Protein AF-E8KG82-F1 (afdb_monomer)

pLDDT: mean 87.24, std 13.46, range [45.97, 98.31]

Sequence (212 aa):
MLKTDKSDAINLDNSNKYATSKAVKAANDNANGRLSKTGDTLTGVLDIKNGDYSSINQWNTAGKQARSEVVPDNVNDFYKISYRSNNGSREEHSAVFRKSGVRKYVAYEDWVRSNFNKKEIAVLMGALEDGATIPLPAGFSESQCKWMLSINEDNPTNRAWDINEDKAHVHYRY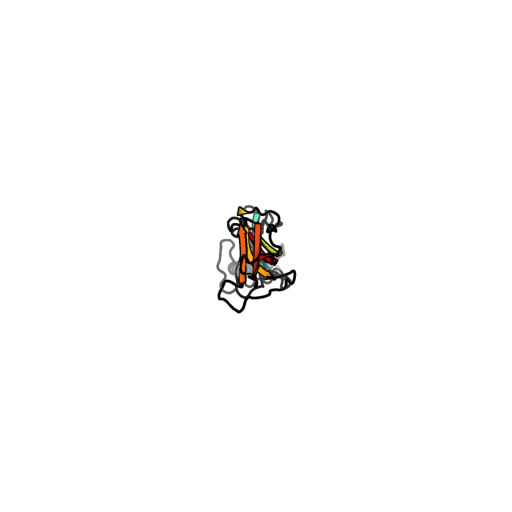RCWANCRKVEARTYHCGRSETLGTWIPARANYIVIGVK

Solvent-accessible surface area (backbone atoms only — not comparable to full-atom values): 12825 Å² total; per-residue (Å²): 133,86,78,73,52,60,37,70,55,72,78,75,84,52,93,84,49,41,74,33,72,67,12,53,49,55,44,51,55,54,58,71,73,49,86,49,93,90,64,71,84,85,83,79,87,87,86,78,89,47,76,63,61,23,72,51,80,47,71,51,96,79,41,32,27,44,36,45,29,41,46,39,86,93,46,69,35,53,36,37,40,34,38,25,33,69,77,53,80,43,82,77,46,58,34,55,34,64,72,75,74,99,66,95,72,78,63,50,61,75,66,65,71,75,70,55,76,74,58,49,72,42,78,48,72,54,76,45,54,46,69,36,68,65,79,69,55,92,96,52,58,73,91,37,43,50,72,50,64,40,79,66,37,61,54,76,79,68,71,86,80,57,68,47,86,90,62,95,72,82,45,71,50,73,45,63,51,57,65,81,53,38,32,45,21,31,22,35,45,29,45,65,66,90,82,69,60,46,79,38,66,8,32,24,32,42,41,32,42,30,52,81

Nearest PDB structures (foldseek):
  8cgm-assembly2_B  TM=5.477E-01  e=1.194E+00  Porphyromonas gingivalis ATCC 33277
  6mka-assembly1_A  TM=1.792E-01  e=5.332E-01  Enterococcus faecium

Foldseek 3Di:
DDDQLEDLDLPDPDPSHHYDPNSVVVVVVVVVPDADPVGDDDPDDDDFDDPQKTWDWDADPQQKIWIWIQHHPPDQFGIKTFIADRVRPGTPAIWTWGPDDPDTDTDGPPVVPDPPPPWPKDKDKDKDKAFDFDDDPPPFDLVQKDKDKDFPFAAPVPDDAAAAPPDDDCQWDWDFDDDSRTTHTWMWGDHNPHDGTDTHMTMMIMMMIGTD

Organism: NCBI:txid887324

Radius of gyration: 40.35 Å; Cα contacts (8 Å, |Δi|>4): 366; chains: 1; bounding box: 99×31×112 Å

Structure (mmCIF, N/CA/C/O backbone):
data_AF-E8KG82-F1
#
_entry.id   AF-E8KG82-F1
#
loop_
_atom_site.group_PDB
_atom_site.id
_atom_site.type_symbol
_atom_site.label_atom_id
_atom_site.label_alt_id
_atom_site.label_comp_id
_atom_site.label_asym_id
_atom_site.label_entity_id
_atom_site.label_seq_id
_atom_site.pdbx_PDB_ins_code
_atom_site.Cartn_x
_atom_site.Cartn_y
_atom_site.Cartn_z
_atom_site.occupancy
_atom_site.B_iso_or_equiv
_atom_site.auth_seq_id
_atom_site.auth_comp_id
_atom_site.auth_asym_id
_atom_site.auth_atom_id
_atom_site.pdbx_PDB_model_num
ATOM 1 N N . MET A 1 1 ? -52.931 -15.575 62.586 1.00 46.28 1 MET A N 1
ATOM 2 C CA . MET A 1 1 ? -51.485 -15.682 62.293 1.00 46.28 1 MET A CA 1
ATOM 3 C C . MET A 1 1 ? -51.205 -14.748 61.119 1.00 46.28 1 MET A C 1
ATOM 5 O O . MET A 1 1 ? -51.641 -15.055 60.018 1.00 46.28 1 MET A O 1
ATOM 9 N N . LEU A 1 2 ? -50.634 -13.558 61.346 1.00 52.56 2 LEU A N 1
ATOM 10 C CA . LEU A 1 2 ? -50.288 -12.647 60.245 1.00 52.56 2 LEU A CA 1
ATOM 11 C C . LEU A 1 2 ? -49.150 -13.282 59.439 1.00 52.56 2 LEU A C 1
ATOM 13 O O . LEU A 1 2 ? -48.070 -13.516 59.978 1.00 52.56 2 LEU A O 1
ATOM 17 N N . LYS A 1 3 ? -49.403 -13.596 58.165 1.00 59.03 3 LYS A N 1
ATOM 18 C CA . LYS A 1 3 ? -48.342 -13.950 57.220 1.00 59.03 3 LYS A CA 1
ATOM 19 C C . LYS A 1 3 ? -47.431 -12.732 57.093 1.00 59.03 3 LYS A C 1
ATOM 21 O O . LYS A 1 3 ? -47.896 -11.633 56.820 1.00 59.03 3 LYS A O 1
ATOM 26 N N . THR A 1 4 ? -46.140 -12.907 57.345 1.00 70.12 4 THR A N 1
ATOM 27 C CA . THR A 1 4 ? -45.160 -11.855 57.096 1.00 70.12 4 THR A CA 1
ATOM 28 C C . THR A 1 4 ? -44.997 -11.697 55.591 1.00 70.12 4 THR A C 1
ATOM 30 O O . THR A 1 4 ? -44.382 -12.548 54.953 1.00 70.12 4 THR A O 1
ATOM 33 N N . ASP A 1 5 ? -45.475 -10.586 55.035 1.00 85.94 5 ASP A N 1
ATOM 34 C CA . ASP A 1 5 ? -45.279 -10.220 53.623 1.00 85.94 5 ASP A CA 1
ATOM 35 C C . ASP A 1 5 ? -43.831 -9.787 53.320 1.00 85.94 5 ASP A C 1
ATOM 37 O O . ASP A 1 5 ? -43.565 -9.096 52.344 1.00 85.94 5 ASP A O 1
ATOM 41 N N . LYS A 1 6 ? -42.869 -10.177 54.164 1.00 89.69 6 LYS A N 1
ATOM 42 C CA . LYS A 1 6 ? -41.450 -9.842 54.039 1.00 89.69 6 LYS A CA 1
ATOM 43 C C . LYS A 1 6 ? -40.692 -10.944 53.304 1.00 89.69 6 LYS A C 1
ATOM 45 O O . LYS A 1 6 ? -40.969 -12.127 53.496 1.00 89.69 6 LYS A O 1
ATOM 50 N N . SER A 1 7 ? -39.709 -10.566 52.496 1.00 89.81 7 SER A N 1
ATOM 51 C CA . SER A 1 7 ? -38.880 -11.498 51.733 1.00 89.81 7 SER A CA 1
ATOM 52 C C . SER A 1 7 ? -37.397 -11.138 51.805 1.00 89.81 7 SER A C 1
ATOM 54 O O . SER A 1 7 ? -37.026 -9.974 51.683 1.00 89.81 7 SER A O 1
ATOM 56 N N . ASP A 1 8 ? -36.560 -12.164 51.958 1.00 91.94 8 ASP A N 1
ATOM 57 C CA . ASP A 1 8 ? -35.097 -12.079 51.874 1.00 91.94 8 ASP A CA 1
ATOM 58 C C . ASP A 1 8 ? -34.573 -12.182 50.423 1.00 91.94 8 ASP A C 1
ATOM 60 O O . ASP A 1 8 ? -33.363 -12.151 50.201 1.00 91.94 8 ASP A O 1
ATOM 64 N N . ALA A 1 9 ? -35.457 -12.334 49.429 1.00 90.12 9 ALA A N 1
ATOM 65 C CA . ALA A 1 9 ? -35.065 -12.469 48.030 1.00 90.12 9 ALA A CA 1
ATOM 66 C C . ALA A 1 9 ? -34.469 -11.160 47.482 1.00 90.12 9 ALA A C 1
ATOM 68 O O . ALA A 1 9 ? -35.061 -10.091 47.614 1.00 90.12 9 ALA A O 1
ATOM 69 N N . ILE A 1 10 ? -33.315 -11.256 46.815 1.00 88.25 10 ILE A N 1
ATOM 70 C CA . ILE A 1 10 ? -32.599 -10.112 46.213 1.00 88.25 10 ILE A CA 1
ATOM 71 C C . ILE A 1 10 ? -33.132 -9.712 44.827 1.00 88.25 10 ILE A C 1
ATOM 73 O O . ILE A 1 10 ? -32.701 -8.716 44.257 1.00 88.25 10 ILE A O 1
ATOM 77 N N . ASN A 1 11 ? -34.066 -10.491 44.287 1.00 88.75 11 ASN A N 1
ATOM 78 C CA . ASN A 1 11 ? -34.728 -10.300 42.999 1.00 88.75 11 ASN A CA 1
ATOM 79 C C . ASN A 1 11 ? -36.259 -10.241 43.163 1.00 88.75 11 ASN A C 1
ATOM 81 O O . ASN A 1 11 ? -36.991 -10.781 42.339 1.00 88.75 11 ASN A O 1
ATOM 85 N N . LEU A 1 12 ? -36.742 -9.650 44.261 1.00 87.75 12 LEU A N 1
ATOM 86 C CA . LEU A 1 12 ? -38.172 -9.530 44.538 1.00 87.75 12 LEU A CA 1
ATOM 87 C C . LEU A 1 12 ? -38.857 -8.623 43.500 1.00 87.75 12 LEU A C 1
ATOM 89 O O . LEU A 1 12 ? -38.605 -7.422 43.469 1.00 87.75 12 LEU A O 1
ATOM 93 N N . ASP A 1 13 ? -39.754 -9.193 42.699 1.00 86.12 13 ASP A N 1
ATOM 94 C CA . ASP A 1 13 ? -40.524 -8.512 41.646 1.00 86.12 13 ASP A CA 1
ATOM 95 C C . ASP A 1 13 ? -42.028 -8.397 41.972 1.00 86.12 13 ASP A C 1
ATOM 97 O O . ASP A 1 13 ? -42.845 -8.059 41.118 1.00 86.12 13 ASP A O 1
ATOM 101 N N . ASN A 1 14 ? -42.412 -8.668 43.223 1.00 86.00 14 ASN A N 1
ATOM 102 C CA . ASN A 1 14 ? -43.804 -8.689 43.664 1.00 86.00 14 ASN A CA 1
ATOM 103 C C . ASN A 1 14 ? -44.175 -7.399 44.408 1.00 86.00 14 ASN A C 1
ATOM 105 O O . ASN A 1 14 ? -43.629 -7.118 45.475 1.00 86.00 14 ASN A O 1
ATOM 109 N N . SER A 1 15 ? -45.166 -6.667 43.894 1.00 85.44 15 SER A N 1
ATOM 110 C CA . SER A 1 15 ? -45.656 -5.410 44.482 1.00 85.44 15 SER A CA 1
ATOM 111 C C . SER A 1 15 ? -46.284 -5.557 45.872 1.00 85.44 15 SER A C 1
ATOM 113 O O . SER A 1 15 ? -46.397 -4.574 46.597 1.00 85.44 15 SER A O 1
ATOM 115 N N . ASN A 1 16 ? -46.701 -6.768 46.247 1.00 87.62 16 ASN A N 1
ATOM 116 C CA . ASN A 1 16 ? -47.407 -7.062 47.495 1.00 87.62 16 ASN A CA 1
ATOM 117 C C . ASN A 1 16 ? -46.480 -7.654 48.570 1.00 87.62 16 ASN A C 1
ATOM 119 O O . ASN A 1 16 ? -46.959 -8.153 49.585 1.00 87.62 16 ASN A O 1
ATOM 123 N N . LYS A 1 17 ? -45.159 -7.649 48.348 1.00 88.38 17 LYS A N 1
ATOM 124 C CA . LYS A 1 17 ? -44.161 -8.116 49.316 1.00 88.38 17 LYS A CA 1
ATOM 125 C C . LYS A 1 17 ? -43.126 -7.031 49.598 1.00 88.38 17 LYS A C 1
ATOM 127 O O . LYS A 1 17 ? -42.711 -6.299 48.708 1.00 88.38 17 LYS A O 1
ATOM 132 N N . TYR A 1 18 ? -42.658 -6.976 50.837 1.00 88.31 18 TYR A N 1
ATOM 133 C CA . TYR A 1 18 ? -41.637 -6.047 51.307 1.00 88.31 18 TYR A CA 1
ATOM 134 C C . TYR A 1 18 ? -40.266 -6.728 51.364 1.00 88.31 18 TYR A C 1
ATOM 136 O O . TYR A 1 18 ? -40.129 -7.828 51.902 1.00 88.31 18 TYR A O 1
ATOM 144 N N . ALA A 1 19 ? -39.223 -6.069 50.866 1.00 91.94 19 ALA A N 1
ATOM 145 C CA . ALA A 1 19 ? -37.854 -6.543 51.054 1.00 91.94 19 ALA A CA 1
ATOM 146 C C . ALA A 1 19 ? -37.431 -6.403 52.527 1.00 91.94 19 ALA A C 1
ATOM 148 O O . ALA A 1 19 ? -37.734 -5.406 53.188 1.00 91.94 19 ALA A O 1
ATOM 149 N N . THR A 1 20 ? -36.714 -7.390 53.060 1.00 93.25 20 THR A N 1
ATOM 150 C CA . THR A 1 20 ? -36.055 -7.254 54.365 1.00 93.25 20 THR A CA 1
ATOM 151 C C . THR A 1 20 ? -34.786 -6.408 54.250 1.00 93.25 20 THR A C 1
ATOM 153 O O . THR A 1 20 ? -34.190 -6.280 53.181 1.00 93.25 20 THR A O 1
ATOM 156 N N . SER A 1 21 ? -34.305 -5.875 55.376 1.00 92.75 21 SER A N 1
ATOM 157 C CA . SER A 1 21 ? -33.011 -5.176 55.436 1.00 92.75 21 SER A CA 1
ATOM 158 C C . SER A 1 21 ? -31.846 -6.055 54.970 1.00 92.75 21 SER A C 1
ATOM 160 O O . SER A 1 21 ? -30.893 -5.556 54.376 1.00 92.75 21 SER A O 1
ATOM 162 N N . LYS A 1 22 ? -31.939 -7.371 55.187 1.00 93.25 22 LYS A N 1
ATOM 163 C CA . LYS A 1 22 ? -30.970 -8.356 54.704 1.00 93.25 22 LYS A CA 1
ATOM 164 C C . LYS A 1 22 ? -30.946 -8.431 53.175 1.00 93.25 22 LYS A C 1
ATOM 166 O O . LYS A 1 22 ? -29.861 -8.382 52.600 1.00 93.25 22 LYS A O 1
ATOM 171 N N . ALA A 1 23 ? -32.113 -8.493 52.526 1.00 93.81 23 ALA A N 1
ATOM 172 C CA . ALA A 1 23 ? -32.209 -8.454 51.065 1.00 93.81 23 ALA A CA 1
ATOM 173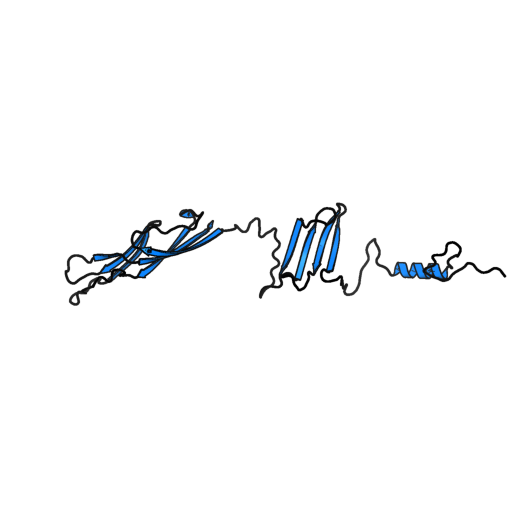 C C . ALA A 1 23 ? -31.642 -7.143 50.499 1.00 93.81 23 ALA A C 1
ATOM 175 O O . ALA A 1 23 ? -30.852 -7.167 49.556 1.00 93.81 23 ALA A O 1
ATOM 176 N N . VAL A 1 24 ? -31.986 -6.009 51.124 1.00 93.56 24 VAL A N 1
ATOM 177 C CA . VAL A 1 24 ? -31.497 -4.680 50.722 1.00 93.56 24 VAL A CA 1
ATOM 178 C C . VAL A 1 24 ? -29.976 -4.590 50.847 1.00 93.56 24 VAL A C 1
ATOM 180 O O . VAL A 1 24 ? -29.315 -4.152 49.907 1.00 93.56 24 VAL A O 1
ATOM 183 N N . LYS A 1 25 ? -29.401 -5.049 51.967 1.00 95.19 25 LYS A N 1
ATOM 184 C CA . LYS A 1 25 ? -27.946 -5.058 52.158 1.00 95.19 25 LYS A CA 1
ATOM 185 C C . LYS A 1 25 ? -27.251 -5.906 51.093 1.00 95.19 25 LYS A C 1
ATOM 187 O O . LYS A 1 25 ? -26.293 -5.441 50.489 1.00 95.19 25 LYS A O 1
ATOM 192 N N . ALA A 1 26 ? -27.750 -7.113 50.832 1.00 94.75 26 ALA A N 1
ATOM 193 C CA . ALA A 1 26 ? -27.162 -8.005 49.836 1.00 94.75 26 ALA A CA 1
ATOM 194 C C . ALA A 1 26 ? -27.223 -7.422 48.412 1.00 94.75 26 ALA A C 1
ATOM 196 O O . ALA A 1 26 ? -26.255 -7.527 47.659 1.00 94.75 26 ALA A O 1
ATOM 197 N N . ALA A 1 27 ? -28.330 -6.768 48.047 1.00 93.62 27 ALA A N 1
ATOM 198 C CA . ALA A 1 27 ? -28.450 -6.072 46.768 1.00 93.62 27 ALA A CA 1
ATOM 199 C C . ALA A 1 27 ? -27.468 -4.890 46.660 1.00 93.62 27 ALA A C 1
ATOM 201 O O . ALA A 1 27 ? -26.835 -4.709 45.619 1.00 93.62 27 ALA A O 1
ATOM 202 N N . ASN A 1 28 ? -27.300 -4.123 47.740 1.00 94.19 28 ASN A N 1
ATOM 203 C CA . ASN A 1 28 ? -26.360 -3.005 47.786 1.00 94.19 28 ASN A CA 1
ATOM 204 C C . ASN A 1 28 ? -24.899 -3.472 47.698 1.00 94.19 28 ASN A C 1
ATOM 206 O O . ASN A 1 28 ? -24.119 -2.916 46.934 1.00 94.19 28 ASN A O 1
ATOM 210 N N . ASP A 1 29 ? -24.538 -4.536 48.417 1.00 95.56 29 ASP A N 1
ATOM 211 C CA . ASP A 1 29 ? -23.197 -5.123 48.357 1.00 95.56 29 ASP A CA 1
ATOM 212 C C . ASP A 1 29 ? -22.884 -5.665 46.948 1.00 95.56 29 ASP A C 1
ATOM 214 O O . ASP A 1 29 ? -21.774 -5.481 46.454 1.00 95.56 29 ASP A O 1
ATOM 218 N N . ASN A 1 30 ? -23.868 -6.262 46.256 1.00 92.50 30 ASN A N 1
ATOM 219 C CA . ASN A 1 30 ? -23.728 -6.650 44.845 1.00 92.50 30 ASN A CA 1
ATOM 220 C C . ASN A 1 30 ? -23.458 -5.429 43.956 1.00 92.50 30 ASN A C 1
ATOM 222 O O . ASN A 1 30 ? -22.553 -5.470 43.127 1.00 92.50 30 ASN A O 1
ATOM 226 N N . ALA A 1 31 ? -24.213 -4.339 44.135 1.00 93.31 31 ALA A N 1
ATOM 227 C CA . ALA A 1 31 ? -24.021 -3.110 43.368 1.00 93.31 31 ALA A CA 1
ATOM 228 C C . ALA A 1 31 ? -22.632 -2.489 43.598 1.00 93.31 31 ALA A C 1
ATOM 230 O O . ALA A 1 31 ? -22.001 -2.064 42.633 1.00 93.31 31 ALA A O 1
ATOM 231 N N . ASN A 1 32 ? -22.131 -2.516 44.837 1.00 92.75 32 ASN A N 1
ATOM 232 C CA . ASN A 1 32 ? -20.795 -2.030 45.197 1.00 92.75 32 ASN A CA 1
ATOM 233 C C . ASN A 1 32 ? -19.653 -2.842 44.558 1.00 92.75 32 ASN A C 1
ATOM 235 O O . ASN A 1 32 ? -18.536 -2.344 44.477 1.00 92.75 32 ASN A O 1
ATOM 239 N N . GLY A 1 33 ? -19.913 -4.077 44.114 1.00 92.06 33 GLY A N 1
ATOM 240 C CA . GLY A 1 33 ? -18.941 -4.918 43.405 1.00 92.06 33 GLY A CA 1
ATOM 241 C C . GLY A 1 33 ? -18.940 -4.756 41.879 1.00 92.06 33 GLY A C 1
ATOM 242 O O . GLY A 1 33 ? -18.234 -5.496 41.197 1.00 92.06 33 GLY A O 1
ATOM 243 N N . ARG A 1 34 ? -19.760 -3.855 41.319 1.00 92.50 34 ARG A N 1
ATOM 244 C CA . ARG A 1 34 ? -19.841 -3.596 39.870 1.00 92.50 34 ARG A CA 1
ATOM 245 C C . ARG A 1 34 ? -19.018 -2.374 39.476 1.00 92.50 34 ARG A C 1
ATOM 247 O O . ARG A 1 34 ? -18.794 -1.485 40.285 1.00 92.50 34 ARG A O 1
ATOM 254 N N . LEU A 1 35 ? -18.687 -2.292 38.187 1.00 93.62 35 LEU A N 1
ATOM 255 C CA . LEU A 1 35 ? -17.989 -1.146 37.607 1.00 93.62 35 LEU A CA 1
ATOM 256 C C . LEU A 1 35 ? -18.816 0.149 37.730 1.00 93.62 35 LEU A C 1
ATOM 258 O O . LEU A 1 35 ? -19.949 0.217 37.238 1.00 93.62 35 LEU A O 1
ATOM 262 N N . SER A 1 36 ? -18.240 1.190 38.337 1.00 94.62 36 SER A N 1
ATOM 263 C CA . SER A 1 36 ? -18.900 2.497 38.483 1.00 94.62 36 SER A CA 1
ATOM 264 C C . SER A 1 36 ? -18.990 3.285 37.166 1.00 94.62 36 SER A C 1
ATOM 266 O O . SER A 1 36 ? -18.060 3.322 36.361 1.00 94.62 36 SER A O 1
ATOM 268 N N . LYS A 1 37 ? -20.099 4.018 36.978 1.00 93.19 37 LYS A N 1
ATOM 269 C CA . LYS A 1 37 ? -20.308 4.933 35.835 1.00 93.19 37 LYS A CA 1
ATOM 270 C C . LYS A 1 37 ? -19.453 6.201 35.900 1.00 93.19 37 LYS A C 1
ATOM 272 O O . LYS A 1 37 ? -19.269 6.852 34.878 1.00 93.19 37 LYS A O 1
ATOM 277 N N . THR A 1 38 ? -18.962 6.566 37.083 1.00 93.75 38 THR A N 1
ATOM 278 C CA . THR A 1 38 ? -18.078 7.728 37.273 1.00 93.75 38 THR A CA 1
ATOM 279 C C . THR A 1 38 ? -16.605 7.387 37.046 1.00 93.75 38 THR A C 1
ATOM 281 O O . THR A 1 38 ? -15.754 8.256 37.208 1.00 93.75 38 THR A O 1
ATOM 284 N N . GLY A 1 39 ? -16.307 6.137 36.680 1.00 91.75 39 GLY A N 1
ATOM 285 C CA . GLY A 1 39 ? -14.955 5.605 36.559 1.00 91.75 39 GLY A CA 1
ATOM 286 C C . GLY A 1 39 ? -14.637 4.614 37.674 1.00 91.75 39 GLY A C 1
ATOM 287 O O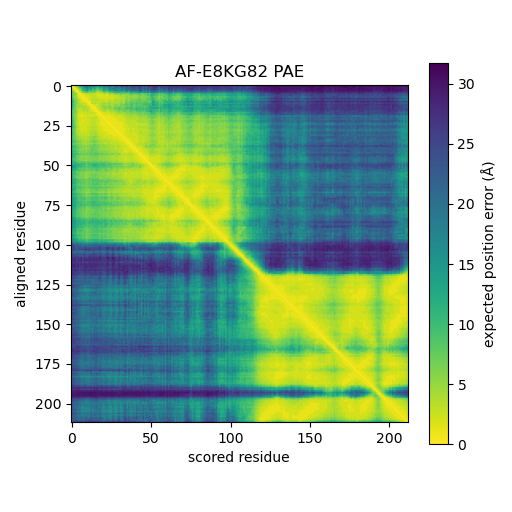 . GLY A 1 39 ? -15.117 4.751 38.798 1.00 91.75 39 GLY A O 1
ATOM 288 N N . ASP A 1 40 ? -13.849 3.603 37.324 1.00 95.56 40 ASP A N 1
ATOM 289 C CA . ASP A 1 40 ? -13.404 2.506 38.183 1.00 95.56 40 ASP A CA 1
ATOM 290 C C . ASP A 1 40 ? -12.223 1.790 37.484 1.00 95.56 40 ASP A C 1
ATOM 292 O O . ASP A 1 40 ? -11.909 2.100 36.331 1.00 95.56 40 ASP A O 1
ATOM 296 N N . THR A 1 41 ? -11.544 0.860 38.157 1.00 93.19 41 THR A N 1
ATOM 297 C CA . THR A 1 41 ? -10.391 0.120 37.621 1.00 93.19 41 THR A CA 1
ATOM 298 C C . THR A 1 41 ? -10.690 -1.372 37.533 1.00 93.19 41 THR A C 1
ATOM 300 O O . THR A 1 41 ? -10.899 -2.035 38.544 1.00 93.19 41 THR A O 1
ATOM 303 N N . LEU A 1 42 ? -10.625 -1.931 36.321 1.00 92.19 42 LEU A N 1
ATOM 304 C CA . LEU A 1 42 ? -10.583 -3.380 36.124 1.00 92.19 42 LEU A CA 1
ATOM 305 C C . LEU A 1 42 ? -9.145 -3.870 36.318 1.00 92.19 42 LEU A C 1
ATOM 307 O O . LEU A 1 42 ? -8.242 -3.439 35.602 1.00 92.19 42 LEU A O 1
ATOM 311 N N . THR A 1 43 ? -8.926 -4.773 37.270 1.00 92.69 43 THR A N 1
ATOM 312 C CA . THR A 1 43 ? -7.649 -5.478 37.430 1.00 92.69 43 THR A CA 1
ATOM 313 C C . THR A 1 43 ? -7.717 -6.844 36.738 1.00 92.69 43 THR A C 1
ATOM 315 O O . THR A 1 43 ? -8.745 -7.517 36.773 1.00 92.69 43 THR A O 1
ATOM 318 N N . GLY A 1 44 ? -6.629 -7.254 36.074 1.00 95.12 44 GLY A N 1
ATOM 319 C CA . GLY A 1 44 ? -6.584 -8.464 35.239 1.00 95.12 44 GLY A CA 1
ATOM 320 C C . GLY A 1 44 ? -6.786 -8.197 33.739 1.00 95.12 44 GLY A C 1
ATOM 321 O O . GLY A 1 44 ? -6.787 -7.052 33.292 1.00 95.12 44 GLY A O 1
ATOM 322 N N . VAL A 1 45 ? -6.905 -9.269 32.947 1.00 94.50 45 VAL A N 1
ATOM 323 C CA . VAL A 1 45 ? -7.143 -9.197 31.492 1.00 94.50 45 VAL A CA 1
ATOM 324 C C . VAL A 1 45 ? -8.645 -9.103 31.215 1.00 94.50 45 VAL A C 1
ATOM 326 O O . VAL A 1 45 ? -9.427 -9.863 31.783 1.00 94.50 45 VAL A O 1
ATOM 329 N N . LEU A 1 46 ? -9.045 -8.201 30.315 1.00 93.31 46 LEU A N 1
ATOM 330 C CA . LEU A 1 46 ? -10.410 -8.125 29.791 1.00 93.31 46 LEU A CA 1
ATOM 331 C C . LEU A 1 46 ? -10.503 -8.872 28.454 1.00 93.31 46 LEU A C 1
ATOM 333 O O . LEU A 1 46 ? -10.043 -8.371 27.429 1.00 93.31 46 LEU A O 1
ATOM 337 N N . ASP A 1 47 ? -11.147 -10.038 28.457 1.00 93.44 47 ASP A N 1
ATOM 338 C CA . ASP A 1 47 ? -11.467 -10.784 27.238 1.00 93.44 47 ASP A CA 1
ATOM 339 C C . ASP A 1 47 ? -12.841 -10.380 26.685 1.00 93.44 47 ASP A C 1
ATOM 341 O O . ASP A 1 47 ? -13.851 -10.445 27.387 1.00 93.44 47 ASP A O 1
ATOM 345 N N . ILE A 1 48 ? -12.908 -10.025 25.397 1.00 93.88 48 ILE A N 1
ATOM 346 C CA . ILE A 1 48 ? -14.162 -9.704 24.697 1.00 93.88 48 ILE A CA 1
ATOM 347 C C . ILE A 1 48 ? -14.350 -10.693 23.545 1.00 93.88 48 ILE A C 1
ATOM 349 O O . ILE A 1 48 ? -13.636 -10.641 22.542 1.00 93.88 48 ILE A O 1
ATOM 353 N N . LYS A 1 49 ? -15.328 -11.594 23.680 1.00 93.19 49 LYS A N 1
ATOM 354 C CA . LYS A 1 49 ? -15.634 -12.652 22.703 1.00 93.19 49 LYS A CA 1
ATOM 355 C C . LYS A 1 49 ? -17.069 -12.500 22.206 1.00 93.19 49 LYS A C 1
ATOM 357 O O . LYS A 1 49 ? -17.999 -12.937 22.875 1.00 93.19 49 LYS A O 1
ATOM 362 N N . ASN A 1 50 ? -17.242 -11.868 21.048 1.00 91.19 50 ASN A N 1
ATOM 363 C CA . ASN A 1 50 ? -18.556 -11.584 20.474 1.00 91.19 50 ASN A CA 1
ATOM 364 C C . ASN A 1 50 ? -18.630 -12.010 18.998 1.00 91.19 50 ASN A C 1
ATOM 366 O O . ASN A 1 50 ? -18.633 -11.169 18.112 1.00 91.19 50 ASN A O 1
ATOM 370 N N . GLY A 1 51 ? -18.677 -13.317 18.731 1.00 92.12 51 GLY A N 1
ATOM 371 C CA . GLY A 1 51 ? -18.728 -13.854 17.363 1.00 92.12 51 GLY A CA 1
ATOM 372 C C . GLY A 1 51 ? -17.482 -13.535 16.525 1.00 92.12 51 GLY A C 1
ATOM 373 O O . GLY A 1 51 ? -16.439 -13.172 17.069 1.00 92.12 51 GLY A O 1
ATOM 374 N N . ASP A 1 52 ? -17.605 -13.666 15.200 1.00 91.12 52 ASP A N 1
ATOM 375 C CA . ASP A 1 52 ? -16.482 -13.476 14.264 1.00 91.12 52 ASP A CA 1
ATOM 376 C C . ASP A 1 52 ? -15.965 -12.024 14.224 1.00 91.12 52 ASP A C 1
ATOM 378 O O . ASP A 1 52 ? -14.795 -11.787 13.928 1.00 91.12 52 ASP A O 1
ATOM 382 N N . TYR A 1 53 ? -16.825 -11.054 14.553 1.00 92.94 53 TYR A N 1
ATOM 383 C CA . TYR A 1 53 ? -16.469 -9.645 14.739 1.00 92.94 53 TYR A CA 1
ATOM 384 C C . TYR A 1 53 ? -16.630 -9.244 16.207 1.00 92.94 53 TYR A C 1
ATOM 386 O O . TYR A 1 53 ? -17.745 -9.015 16.678 1.00 92.94 53 TYR A O 1
ATOM 394 N N . SER A 1 54 ? -15.517 -9.061 16.916 1.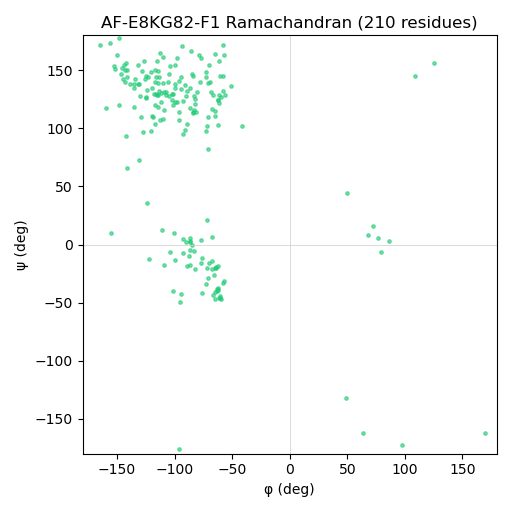00 96.06 54 SER A N 1
ATOM 395 C CA . SER A 1 54 ? -15.522 -8.629 18.319 1.00 96.06 54 SER A CA 1
ATOM 396 C C . SER A 1 54 ? -14.953 -7.220 18.447 1.00 96.06 54 SER A C 1
ATOM 398 O O . SER A 1 54 ? -13.890 -6.938 17.894 1.00 96.06 54 SER A O 1
ATOM 400 N N . SER A 1 55 ? -15.651 -6.322 19.154 1.00 95.00 55 SER A N 1
ATOM 401 C CA . SER A 1 55 ? -15.314 -4.892 19.140 1.00 95.00 55 SER A CA 1
ATOM 402 C C . SER A 1 55 ? -15.513 -4.162 20.466 1.00 95.00 55 SER A C 1
ATOM 404 O O . SER A 1 55 ? -16.376 -4.519 21.267 1.00 95.00 55 SER A O 1
ATOM 406 N N . ILE A 1 56 ? -14.758 -3.075 20.638 1.00 95.56 56 ILE A N 1
ATOM 407 C CA . ILE A 1 56 ? -15.004 -2.009 21.613 1.00 95.56 56 ILE A CA 1
ATOM 408 C C . ILE A 1 56 ? -15.489 -0.777 20.849 1.00 95.56 56 ILE A C 1
ATOM 410 O O . ILE A 1 56 ? -14.867 -0.357 19.872 1.00 95.56 56 ILE A O 1
ATOM 414 N N . ASN A 1 57 ? -16.580 -0.179 21.326 1.00 94.69 57 ASN A N 1
ATOM 415 C CA . ASN A 1 57 ? -17.189 1.006 20.733 1.00 94.69 57 ASN A CA 1
ATOM 416 C C . ASN A 1 57 ? -17.091 2.196 21.690 1.00 94.69 57 ASN A C 1
ATOM 418 O O . ASN A 1 57 ? -17.674 2.176 22.772 1.00 94.69 57 ASN A O 1
ATOM 422 N N . GLN A 1 58 ? -16.398 3.248 21.265 1.00 95.81 58 GLN A N 1
ATOM 423 C CA . GLN A 1 58 ? -16.312 4.520 21.975 1.00 95.81 58 GLN A CA 1
ATOM 424 C C . GLN A 1 58 ? -17.182 5.548 21.261 1.00 95.81 58 GLN A C 1
ATOM 426 O O . GLN A 1 58 ? -17.050 5.740 20.053 1.00 95.81 58 GLN A O 1
ATOM 431 N N . TRP A 1 59 ? -18.068 6.204 22.004 1.00 95.69 59 TRP A N 1
ATOM 432 C CA . TRP A 1 59 ? -18.981 7.209 21.468 1.00 95.69 59 TRP A CA 1
ATOM 433 C C . TRP A 1 59 ? -18.661 8.577 22.047 1.00 95.69 59 TRP A C 1
ATOM 435 O O . TRP A 1 59 ? -18.406 8.702 23.244 1.00 95.69 59 TRP A O 1
ATOM 445 N N . ASN A 1 60 ? -18.714 9.605 21.207 1.00 94.56 60 ASN A N 1
ATOM 446 C CA . ASN A 1 60 ? -18.734 10.981 21.684 1.00 94.56 60 ASN A CA 1
ATOM 447 C C . ASN A 1 60 ? -20.178 11.494 21.819 1.00 94.56 60 ASN A C 1
ATOM 449 O O . ASN A 1 60 ? -21.135 10.868 21.361 1.00 94.56 60 ASN A O 1
ATOM 453 N N . THR A 1 61 ? -20.340 12.671 22.422 1.00 94.69 61 THR A N 1
ATOM 454 C CA . THR A 1 61 ? -21.651 13.315 22.621 1.00 94.69 61 THR A CA 1
ATOM 455 C C . THR A 1 61 ? -22.319 13.771 21.321 1.00 94.69 61 THR A C 1
ATOM 457 O O . THR A 1 61 ? -23.517 14.033 21.316 1.00 94.69 61 THR A O 1
ATOM 460 N N . ALA A 1 62 ? -21.577 13.819 20.210 1.00 93.19 62 ALA A N 1
ATOM 461 C CA . ALA A 1 62 ? -22.101 14.092 18.872 1.00 93.19 62 ALA A CA 1
ATOM 462 C C . ALA A 1 62 ? -22.604 12.824 18.148 1.00 93.19 62 ALA A C 1
ATOM 464 O O . ALA A 1 62 ? -22.922 12.885 16.960 1.00 93.19 62 ALA A O 1
ATOM 465 N N . GLY A 1 6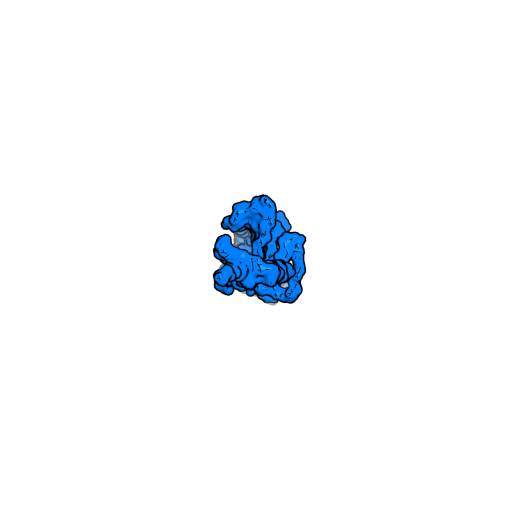3 ? -22.627 11.672 18.831 1.00 95.25 63 GLY A N 1
ATOM 466 C CA . GLY A 1 63 ? -23.095 10.398 18.284 1.00 95.25 63 GLY A CA 1
ATOM 467 C C . GLY A 1 63 ? -22.149 9.767 17.259 1.00 95.25 63 GLY A C 1
ATOM 468 O O . GLY A 1 63 ? -22.550 8.870 16.519 1.00 95.25 63 GLY A O 1
ATOM 469 N N . LYS A 1 64 ? -20.888 10.212 17.195 1.00 95.69 64 LYS A N 1
ATOM 470 C CA . LYS A 1 64 ? -19.837 9.585 16.381 1.00 95.69 64 LYS A CA 1
ATOM 471 C C . LYS A 1 64 ? -19.200 8.435 17.149 1.00 95.69 64 LYS A C 1
ATOM 473 O O . LYS A 1 64 ? -19.058 8.509 18.371 1.00 95.69 64 LYS A O 1
ATOM 478 N N . GLN A 1 65 ? -18.786 7.404 16.419 1.00 96.38 65 GLN A N 1
ATOM 479 C CA . GLN A 1 65 ? -18.208 6.188 16.987 1.00 96.38 65 GLN A CA 1
ATOM 480 C C . GLN A 1 65 ? -16.764 5.995 16.523 1.00 96.38 65 GLN A C 1
ATOM 482 O O . GLN A 1 65 ? -16.498 5.996 15.322 1.00 96.38 65 GLN A O 1
ATOM 487 N N . ALA A 1 66 ? -15.860 5.755 17.472 1.00 96.00 66 ALA A N 1
ATOM 488 C CA . ALA A 1 66 ? -14.586 5.097 17.225 1.00 96.00 66 ALA A CA 1
ATOM 489 C C . ALA A 1 66 ? -14.725 3.615 17.600 1.00 96.00 66 ALA A C 1
ATOM 491 O O . ALA A 1 66 ? -15.104 3.284 18.727 1.00 96.00 66 ALA A O 1
ATOM 492 N N . ARG A 1 67 ? -14.463 2.719 16.647 1.00 95.06 67 ARG A N 1
ATOM 493 C CA . ARG A 1 67 ? -14.552 1.271 16.843 1.00 95.06 67 ARG A CA 1
ATOM 494 C C . ARG A 1 67 ? -13.187 0.629 16.690 1.00 95.06 67 ARG A C 1
ATOM 496 O O . ARG A 1 67 ? -12.534 0.818 15.671 1.00 95.06 67 ARG A O 1
ATOM 503 N N . SER A 1 68 ? -12.840 -0.186 17.673 1.00 95.50 68 SER A N 1
ATOM 504 C CA . SER A 1 68 ? -11.683 -1.075 17.692 1.00 95.50 68 SER A CA 1
ATOM 505 C C . SER A 1 68 ? -12.188 -2.505 17.566 1.00 95.50 68 SER A C 1
ATOM 507 O O . SER A 1 68 ? -12.924 -2.941 18.450 1.00 95.50 68 SER A O 1
ATOM 509 N N . GLU A 1 69 ? -11.865 -3.217 16.487 1.00 94.75 69 GLU A N 1
ATOM 510 C CA . GLU A 1 69 ? -12.433 -4.544 16.225 1.00 94.75 69 GLU A CA 1
ATOM 511 C C . GLU A 1 69 ? -11.427 -5.566 15.689 1.00 94.75 69 GLU A C 1
ATOM 513 O O . GLU A 1 69 ? -10.618 -5.272 14.809 1.00 94.75 69 GLU A O 1
ATOM 518 N N . VAL A 1 70 ? -11.528 -6.792 16.206 1.00 94.75 70 VAL A N 1
ATOM 519 C CA . VAL A 1 70 ? -11.013 -7.992 15.539 1.00 94.75 70 VAL A CA 1
ATOM 520 C C . VAL A 1 70 ? -11.997 -8.366 14.440 1.00 94.75 70 VAL A C 1
ATOM 522 O O . VAL A 1 70 ? -13.213 -8.271 14.623 1.00 94.75 70 VAL A O 1
ATOM 525 N N . VAL A 1 71 ? -11.456 -8.785 13.304 1.00 91.31 71 VAL A N 1
ATOM 526 C CA . VAL A 1 71 ? -12.231 -9.196 12.132 1.00 91.31 71 VAL A CA 1
ATOM 527 C C . VAL A 1 71 ? -12.120 -10.719 11.914 1.00 91.31 71 VAL A C 1
ATOM 529 O O . VAL A 1 71 ? -11.184 -11.331 12.437 1.00 91.31 71 VAL A O 1
ATOM 532 N N . PRO A 1 72 ? -13.040 -11.336 11.150 1.00 92.69 72 PRO A N 1
ATOM 533 C CA . PRO A 1 72 ? -13.094 -12.783 10.950 1.00 92.69 72 PRO A CA 1
ATOM 534 C C . PRO A 1 72 ? -11.816 -13.408 10.377 1.00 92.69 72 PRO A C 1
ATOM 536 O O . PRO A 1 72 ? -10.985 -12.749 9.746 1.00 92.69 72 PRO A O 1
ATOM 539 N N . ASP A 1 73 ? -11.673 -14.730 10.503 1.00 89.56 73 ASP A N 1
ATOM 540 C CA . ASP A 1 73 ? -10.481 -15.380 9.958 1.00 89.56 73 ASP A CA 1
ATOM 541 C C . ASP A 1 73 ? -10.451 -15.422 8.415 1.00 89.56 73 ASP A C 1
ATOM 543 O O . ASP A 1 73 ? -9.394 -15.321 7.793 1.00 89.56 73 ASP A O 1
ATOM 547 N N . ASN A 1 74 ? -11.621 -15.455 7.779 1.00 90.06 74 ASN A N 1
ATOM 548 C CA . ASN A 1 74 ? -11.757 -15.474 6.322 1.00 90.06 74 ASN A CA 1
ATOM 549 C C . ASN A 1 74 ? -11.535 -14.108 5.638 1.00 90.06 74 ASN A C 1
ATOM 551 O O . ASN A 1 74 ? -11.693 -14.011 4.421 1.00 90.06 74 ASN A O 1
ATOM 555 N N . VAL A 1 75 ? -11.165 -13.061 6.384 1.00 87.12 75 VAL A N 1
ATOM 556 C CA . VAL A 1 75 ? -10.732 -11.781 5.813 1.00 87.12 75 VAL A CA 1
ATOM 557 C C . VAL A 1 75 ? -9.211 -11.627 5.890 1.00 87.12 75 VAL A C 1
ATOM 559 O O . VAL A 1 75 ? -8.537 -12.203 6.747 1.00 87.12 75 VAL A O 1
ATOM 562 N N . ASN A 1 76 ? -8.658 -10.835 4.968 1.00 85.12 76 ASN A N 1
ATOM 563 C CA . ASN A 1 76 ? -7.212 -10.610 4.848 1.00 85.12 76 ASN A CA 1
ATOM 564 C C . ASN A 1 76 ? -6.619 -9.782 5.995 1.00 85.12 76 ASN A C 1
ATOM 566 O O . ASN A 1 76 ? -5.400 -9.751 6.157 1.00 85.12 76 ASN A O 1
ATOM 570 N N . ASP A 1 77 ? -7.461 -9.100 6.763 1.00 86.44 77 ASP A N 1
ATOM 571 C CA . ASP A 1 77 ? -7.073 -8.288 7.910 1.00 86.44 77 ASP A CA 1
ATOM 572 C C . ASP A 1 77 ? -7.312 -9.076 9.201 1.00 86.44 77 ASP A C 1
ATOM 574 O O . ASP A 1 77 ? -8.132 -9.984 9.219 1.00 86.44 77 ASP A O 1
ATOM 578 N N . PHE A 1 78 ? -6.586 -8.782 10.279 1.00 89.06 78 PHE A N 1
ATOM 579 C CA . PHE A 1 78 ? -6.845 -9.363 11.606 1.00 89.06 78 PHE A CA 1
ATOM 580 C C . PHE A 1 78 ? -7.416 -8.342 12.596 1.00 89.06 78 PHE A C 1
ATOM 582 O O . PHE A 1 78 ? -7.985 -8.724 13.617 1.00 89.06 78 PHE A O 1
ATOM 589 N N . TYR A 1 79 ? -7.282 -7.045 12.309 1.00 91.31 79 TYR A N 1
ATOM 590 C CA . TYR A 1 79 ? -7.766 -5.977 13.177 1.00 91.31 79 TYR A CA 1
ATOM 591 C C . TYR A 1 79 ? -8.089 -4.712 12.380 1.00 91.31 79 TYR A C 1
ATOM 593 O O . TYR A 1 79 ? -7.488 -4.463 11.330 1.00 91.31 79 TYR A O 1
ATOM 601 N N . LYS A 1 80 ? -9.010 -3.894 12.894 1.00 90.19 80 LYS A N 1
ATOM 602 C CA . LYS A 1 80 ? -9.361 -2.589 12.330 1.00 90.19 80 LYS A CA 1
ATOM 603 C C . LYS A 1 80 ? -9.695 -1.579 13.425 1.00 90.19 80 LYS A C 1
ATOM 605 O O . LYS A 1 80 ? -10.350 -1.900 14.414 1.00 90.19 80 LYS A O 1
ATOM 610 N N . ILE A 1 81 ? -9.286 -0.334 13.200 1.00 92.69 81 ILE A N 1
ATOM 611 C CA . ILE A 1 81 ? -9.767 0.836 13.937 1.00 92.69 81 ILE A CA 1
ATOM 612 C C . ILE A 1 81 ? -10.526 1.720 12.949 1.00 92.69 81 ILE A C 1
ATOM 614 O O . ILE A 1 81 ? -10.000 2.022 11.882 1.00 92.69 81 ILE A O 1
ATOM 618 N N . SER A 1 82 ? -11.755 2.123 13.269 1.00 92.25 82 SER A N 1
ATOM 619 C CA . SER A 1 82 ? -12.590 2.935 12.373 1.00 92.25 82 SER A CA 1
ATOM 620 C C . SER A 1 82 ? -13.269 4.104 13.080 1.00 92.25 82 SER A C 1
ATOM 622 O O . SER A 1 82 ? -13.719 3.976 14.217 1.00 92.25 82 SER A O 1
ATOM 624 N N . TYR A 1 83 ? -13.371 5.237 12.385 1.00 94.50 83 TYR A N 1
ATOM 625 C CA . TYR A 1 83 ? -14.214 6.374 12.744 1.00 94.50 83 TYR A CA 1
ATOM 626 C C . TYR A 1 83 ? -15.476 6.359 11.886 1.00 94.50 83 TYR A C 1
ATOM 628 O O . TYR A 1 83 ? -15.409 6.222 10.663 1.00 94.50 83 TYR A O 1
ATOM 636 N N . ARG A 1 84 ? -16.638 6.467 12.528 1.00 94.75 84 ARG A N 1
ATOM 637 C CA . ARG A 1 84 ? -17.935 6.180 11.912 1.00 94.75 84 ARG A CA 1
ATOM 638 C C . ARG A 1 84 ? -18.906 7.350 12.060 1.00 94.75 84 ARG A C 1
ATOM 640 O O . ARG A 1 84 ? -18.754 8.209 12.932 1.00 94.75 84 ARG A O 1
ATOM 647 N N . SER A 1 85 ? -19.899 7.389 11.176 1.00 93.81 85 SER A N 1
ATOM 648 C CA . SER A 1 85 ? -20.916 8.435 11.070 1.00 93.81 85 SER A CA 1
ATOM 649 C C . SER A 1 85 ? -21.713 8.627 12.361 1.00 93.81 85 SER A C 1
ATOM 651 O O . SER A 1 85 ? -21.615 7.837 13.300 1.00 93.81 85 SER A O 1
ATOM 653 N N . ASN A 1 86 ? -22.545 9.676 12.393 1.00 88.94 86 ASN A N 1
ATOM 654 C CA . ASN A 1 86 ? -23.533 9.802 13.461 1.00 88.94 86 ASN A CA 1
ATOM 655 C C . ASN A 1 86 ? -24.438 8.554 13.399 1.00 88.94 86 ASN A C 1
ATOM 657 O O . ASN A 1 86 ? -24.897 8.208 12.307 1.00 88.94 86 ASN A O 1
ATOM 661 N N . ASN A 1 87 ? -24.605 7.842 14.515 1.00 87.38 87 ASN A N 1
ATOM 662 C CA . ASN A 1 87 ? -25.242 6.514 14.635 1.00 87.38 87 ASN A CA 1
ATOM 663 C C . ASN A 1 87 ? -24.405 5.295 14.188 1.00 87.38 87 ASN A C 1
ATOM 665 O O . ASN A 1 87 ? -24.915 4.177 14.175 1.00 87.38 87 ASN A O 1
ATOM 669 N N . GLY A 1 88 ? -23.131 5.463 13.823 1.00 87.75 88 GLY A N 1
ATOM 670 C CA . GLY A 1 88 ? -22.210 4.350 13.539 1.00 87.75 88 GLY A CA 1
ATOM 671 C C . GLY A 1 88 ? -22.515 3.522 12.278 1.00 87.75 88 GLY A C 1
ATOM 672 O O . GLY A 1 88 ? -21.872 2.491 12.052 1.00 87.75 88 GLY A O 1
ATOM 673 N N . SER A 1 89 ? -23.471 3.953 11.448 1.00 89.19 89 SER A N 1
ATOM 674 C CA . SER A 1 89 ? -23.941 3.201 10.277 1.00 89.19 89 SER A CA 1
ATOM 675 C C . SER A 1 89 ? -22.941 3.181 9.121 1.00 89.19 89 SER A C 1
ATOM 677 O O . SER A 1 89 ? -22.832 2.170 8.432 1.00 89.19 89 SER A O 1
ATOM 679 N N . ARG A 1 90 ? -22.180 4.262 8.923 1.00 91.00 90 ARG A N 1
ATOM 680 C CA . ARG A 1 90 ? -21.183 4.387 7.850 1.00 91.00 90 ARG A CA 1
ATOM 681 C C . ARG A 1 90 ? -19.785 4.540 8.429 1.00 91.00 90 ARG A C 1
ATOM 683 O O . ARG A 1 90 ? -19.597 5.245 9.414 1.00 91.00 90 ARG A O 1
ATOM 690 N N . GLU A 1 91 ? -18.811 3.885 7.814 1.00 91.94 91 GLU A N 1
ATOM 691 C CA . GLU A 1 91 ? -17.393 4.108 8.093 1.00 91.94 91 GLU A CA 1
ATOM 692 C C . GLU A 1 91 ? -16.918 5.328 7.300 1.00 91.94 91 GLU A C 1
ATOM 694 O O . GLU A 1 91 ? -17.141 5.393 6.094 1.00 91.94 91 GLU A O 1
ATOM 699 N N . GLU A 1 92 ? -16.333 6.310 7.984 1.00 88.69 92 GLU A N 1
ATOM 700 C CA . GLU A 1 92 ? -15.823 7.542 7.365 1.00 88.69 92 G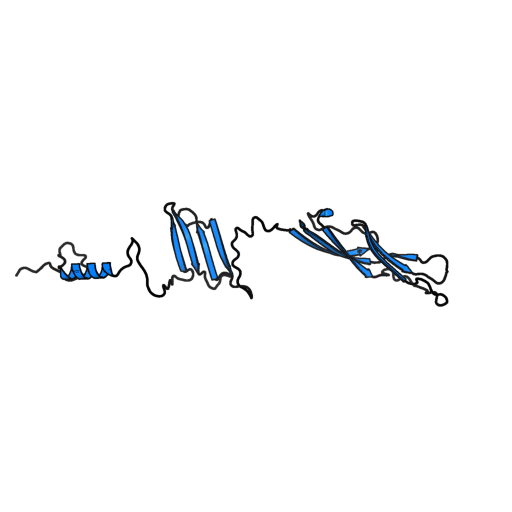LU A CA 1
ATOM 701 C C . GLU A 1 92 ? -14.298 7.471 7.199 1.00 88.69 92 GLU A C 1
ATOM 703 O O . GLU A 1 92 ? -13.772 7.866 6.163 1.00 88.69 92 GLU A O 1
ATOM 708 N N . HIS A 1 93 ? -13.592 6.922 8.197 1.00 86.62 93 HIS A N 1
ATOM 709 C CA . HIS A 1 93 ? -12.141 6.706 8.159 1.00 86.62 93 HIS A CA 1
ATOM 710 C C . HIS A 1 93 ? -11.778 5.376 8.816 1.00 86.62 93 HIS A C 1
ATOM 712 O O . HIS A 1 93 ? -12.448 4.954 9.764 1.00 86.62 93 HIS A O 1
ATOM 718 N N . SER A 1 94 ? -10.696 4.734 8.373 1.00 88.06 94 SER A N 1
ATOM 719 C CA . SER A 1 94 ? -10.201 3.521 9.022 1.00 88.06 94 SER A CA 1
ATOM 720 C C . SER A 1 94 ? -8.690 3.326 8.907 1.00 88.06 94 SER A C 1
ATOM 722 O O . SER A 1 94 ? -8.001 3.940 8.093 1.00 88.06 94 SER A O 1
ATOM 724 N N . ALA A 1 95 ? -8.179 2.455 9.772 1.00 84.31 95 ALA A N 1
ATOM 725 C CA . ALA A 1 95 ? -6.865 1.848 9.679 1.00 84.31 95 ALA A CA 1
ATOM 726 C C . ALA A 1 95 ? -7.026 0.335 9.856 1.00 84.31 95 ALA A C 1
ATOM 728 O O . ALA A 1 95 ? -7.638 -0.120 10.827 1.00 84.31 95 ALA A O 1
ATOM 729 N N . VAL A 1 96 ? -6.477 -0.439 8.921 1.00 84.75 96 VAL A N 1
ATOM 730 C CA . VAL A 1 96 ? -6.582 -1.904 8.881 1.00 84.75 96 VAL A CA 1
ATOM 731 C C . VAL A 1 96 ? -5.222 -2.560 9.081 1.00 84.75 96 VAL A C 1
ATOM 733 O O . VAL A 1 96 ? -4.182 -2.020 8.701 1.00 84.75 96 VAL A O 1
ATOM 736 N N . PHE A 1 97 ? -5.232 -3.747 9.678 1.00 84.19 97 PHE A N 1
ATOM 737 C CA . PHE A 1 97 ? -4.033 -4.511 9.987 1.00 84.19 97 PHE A CA 1
ATOM 738 C C . PHE A 1 97 ? -4.073 -5.828 9.212 1.00 84.19 97 PHE A C 1
ATOM 740 O O . PHE A 1 97 ? -4.799 -6.749 9.586 1.00 84.19 97 PHE A O 1
ATOM 747 N N . ARG A 1 98 ? -3.290 -5.924 8.130 1.00 80.56 98 ARG A N 1
ATOM 748 C CA . ARG A 1 98 ? -3.249 -7.109 7.259 1.00 80.56 98 ARG A CA 1
ATOM 749 C C . ARG A 1 98 ? -2.538 -8.302 7.895 1.00 80.56 98 ARG A C 1
ATOM 751 O O . ARG A 1 98 ? -1.536 -8.148 8.589 1.00 80.56 98 ARG A O 1
ATOM 758 N N . LYS A 1 99 ? -2.990 -9.507 7.542 1.00 79.75 99 LYS A N 1
ATOM 759 C CA . LYS A 1 99 ? -2.350 -10.798 7.857 1.00 79.75 99 LYS A CA 1
ATOM 760 C C . LYS A 1 99 ? -1.121 -11.108 6.984 1.00 79.75 99 LYS A C 1
ATOM 762 O O . LYS A 1 99 ? -0.385 -12.040 7.283 1.00 79.75 99 LYS A O 1
ATOM 767 N N . SER A 1 100 ? -0.881 -10.356 5.905 1.00 71.50 100 SER A N 1
ATOM 768 C CA . SER A 1 100 ? 0.172 -10.648 4.918 1.00 71.50 100 SER A CA 1
ATOM 769 C C . SER A 1 100 ? 1.500 -9.916 5.180 1.00 71.50 100 SER A C 1
ATOM 771 O O . SER A 1 100 ? 1.492 -8.694 5.322 1.00 71.50 100 SER A O 1
ATOM 773 N N . GLY A 1 101 ? 2.635 -10.628 5.099 1.00 59.34 101 GLY A N 1
ATOM 774 C CA . GLY A 1 101 ? 3.996 -10.060 5.024 1.00 59.34 101 GLY A CA 1
ATOM 775 C C . GLY A 1 101 ? 4.977 -10.570 6.094 1.00 59.34 101 GLY A C 1
ATOM 776 O O . GLY A 1 101 ? 4.574 -11.006 7.165 1.00 59.34 101 GLY A O 1
ATOM 777 N N . VAL A 1 102 ? 6.289 -10.494 5.814 1.00 55.69 102 VAL A N 1
ATOM 778 C CA . VAL A 1 102 ? 7.378 -10.923 6.731 1.00 55.69 102 VAL A CA 1
ATOM 779 C C . VAL A 1 102 ? 7.632 -9.889 7.852 1.00 55.69 102 VAL A C 1
ATOM 781 O O . VAL A 1 102 ? 8.267 -10.199 8.858 1.00 55.69 102 VAL A O 1
ATOM 784 N N . ARG A 1 103 ? 7.131 -8.646 7.710 1.00 50.31 103 ARG A N 1
ATOM 785 C CA . ARG A 1 103 ? 7.261 -7.541 8.687 1.00 50.31 103 ARG A CA 1
ATOM 786 C C . ARG A 1 103 ? 5.985 -6.680 8.739 1.00 50.31 103 ARG A C 1
ATOM 788 O O . ARG A 1 103 ? 5.373 -6.422 7.707 1.00 50.31 103 ARG A O 1
ATOM 795 N N . LYS A 1 104 ? 5.597 -6.266 9.954 1.00 52.50 104 LYS A N 1
ATOM 796 C CA . LYS A 1 104 ? 4.298 -5.673 10.332 1.00 52.50 104 LYS A CA 1
ATOM 797 C C . LYS A 1 104 ? 4.317 -4.141 10.217 1.00 52.50 104 LYS A C 1
ATOM 799 O O . LYS A 1 104 ? 4.787 -3.474 11.133 1.00 52.50 104 LYS A O 1
ATOM 804 N N . TYR A 1 105 ? 3.800 -3.582 9.126 1.00 54.00 105 TYR A N 1
ATOM 805 C CA . TYR A 1 105 ? 3.569 -2.138 9.008 1.00 54.00 105 TYR A CA 1
ATOM 806 C C . TYR A 1 105 ? 2.067 -1.850 9.083 1.00 54.00 105 TYR A C 1
ATOM 808 O O . TYR A 1 105 ? 1.284 -2.460 8.359 1.00 54.00 105 TYR A O 1
ATOM 816 N N . VAL A 1 106 ? 1.672 -0.925 9.959 1.00 57.97 106 VAL A N 1
ATOM 817 C CA . VAL A 1 106 ? 0.315 -0.363 9.992 1.00 57.97 106 VAL A CA 1
ATOM 818 C C . VAL A 1 106 ? 0.319 0.838 9.057 1.00 57.97 106 VAL A C 1
ATOM 820 O O . VAL A 1 106 ? 0.887 1.877 9.387 1.00 57.97 106 VAL A O 1
ATOM 823 N N . ALA A 1 107 ? -0.260 0.689 7.868 1.00 52.78 107 ALA A N 1
ATOM 824 C CA . ALA A 1 107 ? -0.512 1.821 6.987 1.00 52.78 107 ALA A CA 1
ATOM 825 C C . ALA A 1 107 ? -1.837 2.466 7.416 1.00 52.78 107 ALA A C 1
ATOM 827 O O . ALA A 1 107 ? -2.892 1.845 7.313 1.00 52.78 107 ALA A O 1
ATOM 828 N N . TYR A 1 108 ? -1.780 3.693 7.928 1.00 55.81 108 TYR A N 1
ATOM 829 C CA . TYR A 1 108 ? -2.966 4.520 8.136 1.00 55.81 108 TYR A CA 1
ATOM 830 C C . TYR A 1 108 ? -3.212 5.335 6.862 1.00 55.81 108 TYR A C 1
ATOM 832 O O . TYR A 1 108 ? -2.278 5.907 6.294 1.00 55.81 108 TYR A O 1
ATOM 840 N N . GLU A 1 109 ? -4.457 5.346 6.379 1.00 53.53 109 GLU A N 1
ATOM 841 C CA . GLU A 1 109 ? -4.796 5.853 5.042 1.00 53.53 109 GLU A CA 1
ATOM 842 C C . GLU A 1 109 ? -4.481 7.347 4.828 1.00 53.53 109 GLU A C 1
ATOM 844 O O . GLU A 1 109 ? -4.329 7.769 3.681 1.00 53.53 109 GLU A O 1
ATOM 849 N N . ASP A 1 110 ? -4.303 8.140 5.890 1.00 50.62 110 ASP A N 1
ATOM 850 C CA . ASP A 1 110 ? -4.250 9.604 5.770 1.00 50.62 110 ASP A CA 1
ATOM 851 C C . ASP A 1 110 ? -2.845 10.196 5.514 1.00 50.62 110 ASP A C 1
ATOM 853 O O . ASP A 1 110 ? -2.715 11.300 4.988 1.00 50.62 110 ASP A O 1
ATOM 857 N N . TRP A 1 111 ? -1.759 9.454 5.775 1.00 46.25 111 TRP A N 1
ATOM 858 C CA . TRP A 1 111 ? -0.394 9.905 5.417 1.00 46.25 111 TRP A CA 1
ATOM 859 C C . TRP A 1 111 ? 0.143 9.290 4.127 1.00 46.25 111 TRP A C 1
ATOM 861 O O . TRP A 1 111 ? 1.101 9.788 3.540 1.00 46.25 111 TRP A O 1
ATOM 871 N N . VAL A 1 112 ? -0.519 8.246 3.625 1.00 52.94 112 VAL A N 1
ATOM 872 C CA . VAL A 1 112 ? -0.177 7.633 2.334 1.00 52.94 112 VAL A CA 1
ATOM 873 C C . VAL A 1 112 ? -0.875 8.347 1.167 1.00 52.94 112 VAL A C 1
ATOM 875 O O . VAL A 1 112 ? -0.421 8.232 0.031 1.00 52.94 112 VAL A O 1
ATOM 878 N N . ARG A 1 113 ? -1.932 9.139 1.413 1.00 50.50 113 ARG A N 1
ATOM 879 C CA . ARG A 1 113 ? -2.710 9.790 0.342 1.00 50.50 113 ARG A CA 1
ATOM 880 C C . ARG A 1 113 ? -2.477 11.282 0.115 1.00 50.50 113 ARG A C 1
ATOM 882 O O . ARG A 1 113 ? -2.987 11.776 -0.886 1.00 50.50 113 ARG A O 1
ATOM 889 N N . SER A 1 114 ? -1.702 11.991 0.938 1.00 48.38 114 SER A N 1
ATOM 890 C CA . SER A 1 114 ? -1.525 13.439 0.727 1.00 48.38 114 SER A CA 1
ATOM 891 C C . SER A 1 114 ? -0.097 13.946 0.536 1.00 48.38 114 SER A C 1
ATOM 893 O O . SER A 1 114 ? 0.008 15.071 0.076 1.00 48.38 114 SER A O 1
ATOM 895 N N . ASN A 1 115 ? 0.983 13.181 0.787 1.00 45.97 115 ASN A N 1
ATOM 896 C CA . ASN A 1 115 ? 2.358 13.676 0.536 1.00 45.97 115 ASN A CA 1
ATOM 897 C C . ASN A 1 115 ? 3.464 12.627 0.289 1.00 45.97 115 ASN A C 1
ATOM 899 O O . ASN A 1 115 ? 4.632 12.998 0.155 1.00 45.97 115 ASN A O 1
ATOM 903 N N . PHE A 1 116 ? 3.152 11.338 0.108 1.00 46.75 116 PHE A N 1
ATOM 904 C CA . PHE A 1 116 ? 3.983 10.588 -0.835 1.00 46.75 116 PHE A CA 1
ATOM 905 C C . PHE A 1 116 ? 3.590 11.130 -2.197 1.00 46.75 116 PHE A C 1
ATOM 907 O O . PHE A 1 116 ? 2.507 10.808 -2.673 1.00 46.75 116 PHE A O 1
ATOM 914 N N . ASN A 1 117 ? 4.418 12.002 -2.781 1.00 53.09 117 ASN A N 1
ATOM 915 C CA . ASN A 1 117 ? 4.355 12.316 -4.205 1.00 53.09 117 ASN A CA 1
ATOM 916 C C . ASN A 1 117 ? 4.117 10.990 -4.924 1.00 53.09 117 ASN A C 1
ATOM 918 O O . ASN A 1 117 ? 5.048 10.179 -4.993 1.00 53.09 117 ASN A O 1
ATOM 922 N N . LYS A 1 118 ? 2.872 10.715 -5.345 1.00 55.47 118 LYS A N 1
ATOM 923 C CA . LYS A 1 118 ? 2.527 9.491 -6.060 1.00 55.47 118 LYS A CA 1
ATOM 924 C C . LYS A 1 118 ? 3.172 9.671 -7.413 1.00 55.47 118 LYS A C 1
ATOM 926 O O . LYS A 1 118 ? 2.533 10.134 -8.344 1.00 55.47 118 LYS A O 1
ATOM 931 N N . LYS A 1 119 ? 4.465 9.367 -7.454 1.00 67.56 119 LYS A N 1
ATOM 932 C CA . LYS A 1 119 ? 5.230 9.289 -8.670 1.00 67.56 119 LYS A CA 1
ATOM 933 C C . LYS A 1 119 ? 4.566 8.177 -9.454 1.00 67.56 119 LYS A C 1
ATOM 935 O O . LYS A 1 119 ? 4.684 7.006 -9.095 1.00 67.56 119 LYS A O 1
ATOM 940 N N . GLU A 1 120 ? 3.772 8.547 -10.444 1.00 83.12 120 GLU A N 1
ATOM 941 C CA . GLU A 1 120 ? 3.284 7.610 -11.431 1.00 83.12 120 GLU A CA 1
ATOM 942 C C . GLU A 1 120 ? 4.529 7.145 -12.177 1.00 83.12 120 GLU A C 1
ATOM 944 O O . GLU A 1 120 ? 5.203 7.934 -12.838 1.00 83.12 120 GLU A O 1
ATOM 949 N N . ILE A 1 121 ? 4.895 5.881 -11.963 1.00 90.31 121 ILE A N 1
ATOM 950 C CA . ILE A 1 121 ? 6.019 5.247 -12.641 1.00 90.31 121 ILE A CA 1
ATOM 951 C C . ILE A 1 121 ? 5.444 4.356 -13.728 1.00 90.31 121 ILE A C 1
ATOM 953 O O . ILE A 1 121 ? 4.644 3.465 -13.443 1.00 90.31 121 ILE A O 1
ATOM 957 N N . ALA A 1 122 ? 5.880 4.576 -14.962 1.00 93.94 122 ALA A N 1
ATOM 958 C CA . ALA A 1 122 ? 5.576 3.696 -16.077 1.00 93.94 122 ALA A CA 1
ATOM 959 C C . ALA A 1 122 ? 6.873 3.219 -16.723 1.00 93.94 122 ALA A C 1
ATOM 961 O O . ALA A 1 122 ? 7.773 4.016 -16.993 1.00 93.94 122 ALA A O 1
ATOM 962 N N . VAL A 1 123 ? 6.958 1.913 -16.968 1.00 95.50 123 VAL A N 1
ATOM 963 C CA . VAL A 1 123 ? 8.097 1.285 -17.640 1.00 95.50 123 VAL A CA 1
ATOM 964 C C . VAL A 1 123 ? 7.610 0.705 -18.952 1.00 95.50 123 VAL A C 1
ATOM 966 O O . VAL A 1 123 ? 6.623 -0.028 -18.983 1.00 95.50 123 VAL A O 1
ATOM 969 N N . LEU A 1 124 ? 8.301 1.039 -20.034 1.00 96.94 124 LEU A N 1
ATOM 970 C CA . LEU A 1 124 ? 8.036 0.489 -21.354 1.00 96.94 124 LEU A CA 1
ATOM 971 C C . LEU A 1 124 ? 9.361 0.014 -21.953 1.00 96.94 124 LEU A C 1
ATOM 973 O O . LEU A 1 124 ? 10.404 0.641 -21.770 1.00 96.94 124 LEU A O 1
ATOM 977 N N . MET A 1 125 ? 9.333 -1.146 -22.599 1.00 97.00 125 MET A N 1
ATOM 978 C CA . MET A 1 125 ? 10.524 -1.811 -23.116 1.00 97.00 125 MET A CA 1
ATOM 979 C C . MET A 1 125 ? 10.233 -2.473 -24.455 1.00 97.00 125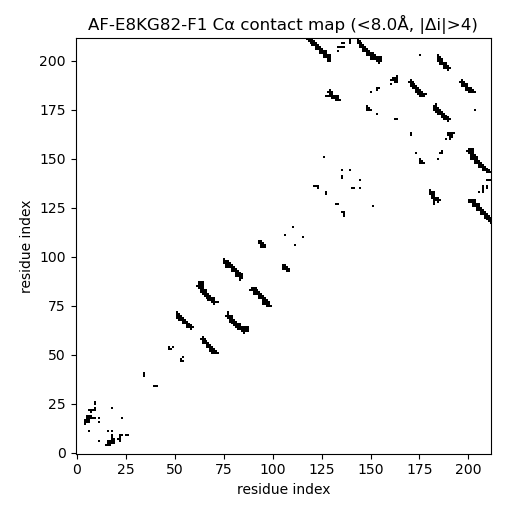 MET A C 1
ATOM 981 O O . MET A 1 125 ? 9.089 -2.814 -24.756 1.00 97.00 125 MET A O 1
ATOM 985 N N . GLY A 1 126 ? 11.276 -2.671 -25.249 1.00 97.56 126 GLY A N 1
ATOM 986 C CA . GLY A 1 126 ? 11.177 -3.356 -26.530 1.00 97.56 126 GLY A CA 1
ATOM 987 C C . GLY A 1 126 ? 12.459 -3.231 -27.338 1.00 97.56 126 GLY A C 1
ATOM 988 O O . GLY A 1 126 ? 13.510 -2.878 -26.801 1.00 97.56 126 GLY A O 1
ATOM 989 N N . ALA A 1 127 ? 12.348 -3.487 -28.639 1.00 97.38 127 ALA A N 1
ATOM 990 C CA . ALA A 1 127 ? 13.425 -3.315 -29.605 1.00 97.38 127 ALA A CA 1
ATOM 991 C C . ALA A 1 127 ? 13.064 -2.248 -30.650 1.00 97.38 127 ALA A C 1
ATOM 993 O O . ALA A 1 127 ? 11.887 -2.032 -30.945 1.00 97.38 127 ALA A O 1
ATOM 994 N N . LEU A 1 128 ? 14.080 -1.570 -31.179 1.00 97.25 128 LEU A N 1
ATOM 995 C CA . LEU A 1 128 ? 13.975 -0.503 -32.171 1.00 97.25 128 LEU A CA 1
ATOM 996 C C . LEU A 1 128 ? 15.120 -0.617 -33.184 1.00 97.25 128 LEU A C 1
ATOM 998 O O . LEU A 1 128 ? 16.247 -0.948 -32.816 1.00 97.25 128 LEU A O 1
ATOM 1002 N N . GLU A 1 129 ? 14.829 -0.301 -34.442 1.00 97.06 129 GLU A N 1
ATOM 1003 C CA . GLU A 1 129 ? 15.828 -0.188 -35.512 1.00 97.06 129 GLU A CA 1
ATOM 1004 C C . GLU A 1 129 ? 16.579 1.156 -35.449 1.00 97.06 129 GLU A C 1
ATOM 1006 O O . GLU A 1 129 ? 16.115 2.118 -34.824 1.00 97.06 129 GLU A O 1
ATOM 1011 N N . ASP A 1 130 ? 17.725 1.251 -36.129 1.00 96.94 130 ASP A N 1
ATOM 1012 C CA . ASP A 1 130 ? 18.453 2.514 -36.311 1.00 96.94 130 ASP A CA 1
ATOM 1013 C C . ASP A 1 130 ? 17.554 3.646 -36.848 1.00 96.94 130 ASP A C 1
ATOM 1015 O O . ASP A 1 130 ? 16.760 3.459 -37.770 1.00 96.94 130 ASP A O 1
ATOM 1019 N N . GLY A 1 131 ? 17.681 4.850 -36.282 1.00 96.75 131 GLY A N 1
ATOM 1020 C CA . GLY A 1 131 ? 16.905 6.030 -36.681 1.00 96.75 131 GLY A CA 1
ATOM 1021 C C . GLY A 1 131 ? 15.470 6.085 -36.135 1.00 96.75 131 GLY A C 1
ATOM 1022 O O . GLY A 1 131 ? 14.785 7.113 -36.282 1.00 96.75 131 GLY A O 1
ATOM 1023 N N . ALA A 1 132 ? 15.004 5.023 -35.469 1.00 97.88 132 ALA A N 1
ATOM 1024 C CA . ALA A 1 132 ? 13.694 4.995 -34.834 1.00 97.88 132 ALA A CA 1
ATOM 1025 C C . ALA A 1 132 ? 13.586 6.001 -33.670 1.00 97.88 132 ALA A C 1
ATOM 1027 O O . ALA A 1 132 ? 14.572 6.537 -33.155 1.00 97.88 132 ALA A O 1
ATOM 1028 N N . THR A 1 133 ? 12.347 6.282 -33.260 1.00 97.88 133 THR A N 1
ATOM 1029 C CA . THR A 1 133 ? 12.052 7.140 -32.105 1.00 97.88 133 THR A CA 1
ATOM 1030 C C . THR A 1 133 ? 11.666 6.277 -30.908 1.00 97.88 133 THR A C 1
ATOM 1032 O O . THR A 1 133 ? 10.745 5.473 -31.023 1.00 97.88 133 THR A O 1
ATOM 1035 N N . ILE A 1 134 ? 12.289 6.493 -29.747 1.00 98.06 134 ILE A N 1
ATOM 1036 C CA . ILE A 1 134 ? 11.899 5.834 -28.493 1.00 98.06 134 ILE A CA 1
ATOM 1037 C C . ILE A 1 134 ? 10.453 6.235 -28.140 1.00 98.06 134 ILE A C 1
ATOM 1039 O O . ILE A 1 134 ? 10.169 7.438 -28.015 1.00 98.06 134 ILE A O 1
ATOM 1043 N N . PRO A 1 135 ? 9.516 5.278 -28.000 1.00 97.75 135 PRO A N 1
ATOM 1044 C CA . PRO A 1 135 ? 8.150 5.579 -27.589 1.00 97.75 135 PRO A CA 1
ATOM 1045 C C . PRO A 1 135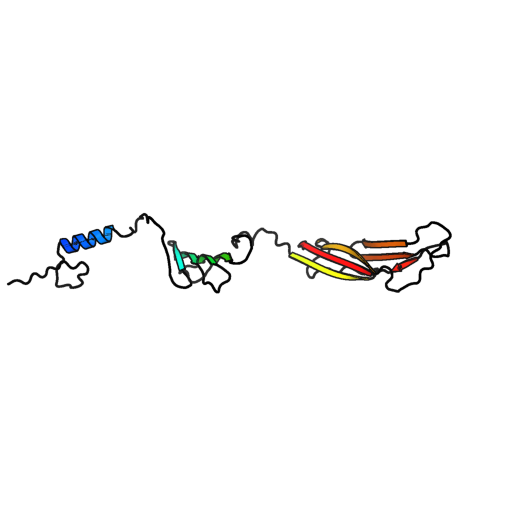 ? 8.108 5.997 -26.117 1.00 97.75 135 PRO A C 1
ATOM 1047 O O . PRO A 1 135 ? 8.970 5.627 -25.324 1.00 97.75 135 PRO A O 1
ATOM 1050 N N . LEU A 1 136 ? 7.092 6.776 -25.750 1.00 97.12 136 LEU A N 1
ATOM 1051 C CA . LEU A 1 136 ? 6.849 7.174 -24.366 1.00 97.12 136 LEU A CA 1
ATOM 1052 C C . LEU A 1 136 ? 5.664 6.385 -23.802 1.00 97.12 136 LEU A C 1
ATOM 1054 O O . LEU A 1 136 ? 4.727 6.097 -24.553 1.00 97.12 136 LEU A O 1
ATOM 1058 N N . PRO A 1 137 ? 5.660 6.061 -22.498 1.00 96.19 137 PRO A N 1
ATOM 1059 C CA . PRO A 1 137 ? 4.468 5.531 -21.858 1.00 96.19 137 PRO A CA 1
ATOM 1060 C C . PRO A 1 137 ? 3.291 6.508 -21.997 1.00 96.19 137 PRO A C 1
ATOM 1062 O O . PRO A 1 137 ? 3.470 7.729 -21.972 1.00 96.19 137 PRO A O 1
ATOM 1065 N N . ALA A 1 138 ? 2.077 5.976 -22.145 1.00 94.19 138 ALA A N 1
ATOM 1066 C CA . ALA A 1 138 ? 0.881 6.798 -22.310 1.00 94.19 138 ALA A CA 1
ATOM 1067 C C . ALA A 1 138 ? 0.726 7.788 -21.140 1.00 94.19 138 ALA A C 1
ATOM 1069 O O . ALA A 1 138 ? 0.772 7.395 -19.977 1.00 94.19 138 ALA A O 1
ATOM 1070 N N . GLY A 1 139 ? 0.543 9.073 -21.454 1.00 93.56 139 GLY A N 1
ATOM 1071 C CA . GLY A 1 139 ? 0.375 10.135 -20.455 1.00 93.56 139 GLY A CA 1
ATOM 1072 C C . GLY A 1 139 ? 1.668 10.758 -19.912 1.00 93.56 139 GLY A C 1
ATOM 1073 O O . GLY A 1 139 ? 1.576 11.645 -19.062 1.00 93.56 139 GLY A O 1
ATOM 1074 N N . PHE A 1 140 ? 2.844 10.351 -20.406 1.00 95.56 140 PHE A N 1
ATOM 1075 C CA . PHE A 1 140 ? 4.139 10.923 -20.024 1.00 95.56 140 PHE A CA 1
ATOM 1076 C C . PHE A 1 140 ? 4.714 11.819 -21.123 1.00 95.56 140 PHE A C 1
ATOM 1078 O O . PHE A 1 140 ? 4.657 11.494 -22.310 1.00 95.56 140 PHE A O 1
ATOM 1085 N N . SER A 1 141 ? 5.307 12.943 -20.721 1.00 95.81 141 SER A N 1
ATOM 1086 C CA . SER A 1 141 ? 6.108 13.792 -21.601 1.00 95.81 141 SER A CA 1
ATOM 1087 C C . SER A 1 141 ? 7.562 13.314 -21.670 1.00 95.81 141 SER A C 1
ATOM 1089 O O . SER A 1 141 ? 8.033 12.528 -20.846 1.00 95.81 141 SER A O 1
ATOM 1091 N N . GLU A 1 142 ? 8.315 13.823 -22.645 1.00 95.44 142 GLU A N 1
ATOM 1092 C CA . GLU A 1 142 ? 9.734 13.487 -22.799 1.00 95.44 142 GLU A CA 1
ATOM 1093 C C . GLU A 1 142 ? 10.576 13.931 -21.592 1.00 95.44 142 GLU A C 1
ATOM 1095 O O . GLU A 1 142 ? 11.454 13.192 -21.154 1.00 95.44 142 GLU A O 1
ATOM 1100 N N . SER A 1 143 ? 10.271 15.089 -20.994 1.00 95.56 143 SER A N 1
ATOM 1101 C CA . SER A 1 143 ? 10.988 15.600 -19.815 1.00 95.56 143 SER A CA 1
ATOM 1102 C C . SER A 1 143 ? 10.768 14.759 -18.553 1.00 95.56 143 SER A C 1
ATOM 1104 O O . SER A 1 143 ? 11.595 14.800 -17.643 1.00 95.56 143 SER A O 1
ATOM 1106 N N . GLN A 1 144 ? 9.685 13.980 -18.512 1.00 95.38 144 GLN A N 1
ATOM 1107 C CA . GLN A 1 144 ? 9.356 13.054 -17.427 1.00 95.38 144 GLN A CA 1
ATOM 1108 C C . GLN A 1 144 ? 10.005 11.681 -17.602 1.00 95.38 144 GLN A C 1
ATOM 1110 O O . GLN A 1 144 ? 9.876 10.829 -16.725 1.00 95.38 144 GLN A O 1
ATOM 1115 N N . CYS A 1 145 ? 10.686 11.445 -18.725 1.00 96.12 145 CYS A N 1
ATOM 1116 C CA . CYS A 1 145 ? 11.214 10.137 -19.067 1.00 96.12 145 CYS A CA 1
ATOM 1117 C C . CYS A 1 145 ? 12.742 10.117 -19.067 1.00 96.12 145 CYS A C 1
ATOM 1119 O O . CYS A 1 145 ? 13.417 11.068 -19.467 1.00 96.12 145 CYS A O 1
ATOM 1121 N N . LYS A 1 146 ? 13.293 8.983 -18.638 1.00 95.88 146 LYS A N 1
ATOM 1122 C CA . LYS A 1 146 ? 14.693 8.607 -18.840 1.00 95.88 146 LYS A CA 1
ATOM 1123 C C . LYS A 1 146 ? 14.731 7.270 -19.554 1.00 95.88 146 LYS A C 1
ATOM 1125 O O . LYS A 1 146 ? 13.879 6.419 -19.315 1.00 95.88 146 LYS A O 1
ATOM 1130 N N . TRP A 1 147 ? 15.701 7.093 -20.437 1.00 96.75 147 TRP A N 1
ATOM 1131 C CA . TRP A 1 147 ? 15.841 5.870 -21.211 1.00 96.75 147 TRP A CA 1
ATOM 1132 C C . TRP A 1 147 ? 17.267 5.350 -21.182 1.00 96.75 147 TRP A C 1
ATOM 1134 O O . TRP A 1 147 ? 18.226 6.097 -20.995 1.00 96.75 147 TRP A O 1
ATOM 1144 N N . MET A 1 148 ? 17.374 4.046 -21.389 1.00 96.25 148 MET A N 1
ATOM 1145 C CA . MET A 1 148 ? 18.622 3.329 -21.589 1.00 96.25 148 MET A CA 1
ATOM 1146 C C . MET A 1 148 ? 18.518 2.549 -22.891 1.00 96.25 148 MET A C 1
ATOM 1148 O O . MET A 1 148 ? 17.457 2.011 -23.214 1.00 96.25 148 MET A O 1
ATOM 1152 N N . LEU A 1 149 ? 19.627 2.492 -23.621 1.00 97.31 149 LEU A N 1
ATOM 1153 C CA . LEU A 1 149 ? 19.762 1.720 -24.847 1.00 97.31 149 LEU A CA 1
ATOM 1154 C C . LEU A 1 149 ? 20.884 0.701 -24.690 1.00 97.31 149 LEU A C 1
ATOM 1156 O O . LEU A 1 149 ? 21.867 0.943 -23.992 1.00 97.31 149 LEU A O 1
ATOM 1160 N N . SER A 1 150 ? 20.733 -0.431 -25.360 1.00 97.00 150 SER A N 1
ATOM 1161 C CA . SER A 1 150 ? 21.795 -1.421 -25.534 1.00 97.00 150 SER A CA 1
ATOM 1162 C C . SER A 1 150 ? 21.689 -2.030 -26.925 1.00 97.00 150 SER A C 1
ATOM 1164 O O . SER A 1 150 ? 20.596 -2.097 -27.487 1.00 97.00 150 SER A O 1
ATOM 1166 N N . ILE A 1 151 ? 22.816 -2.447 -27.505 1.00 96.88 151 ILE A N 1
ATOM 1167 C CA . ILE A 1 151 ? 22.790 -3.213 -28.757 1.00 96.88 151 ILE A CA 1
ATOM 1168 C C . ILE A 1 151 ? 22.027 -4.520 -28.508 1.00 96.88 151 ILE A C 1
ATOM 1170 O O . ILE A 1 151 ? 22.302 -5.226 -27.541 1.00 96.88 151 ILE A O 1
ATOM 1174 N N . ASN A 1 152 ? 21.046 -4.803 -29.365 1.00 97.50 152 ASN A N 1
ATOM 1175 C CA . ASN A 1 152 ? 20.320 -6.071 -29.404 1.00 97.50 152 ASN A CA 1
ATOM 1176 C C . ASN A 1 152 ? 20.939 -7.006 -30.454 1.00 97.50 152 ASN A C 1
ATOM 1178 O O . ASN A 1 152 ? 21.222 -8.156 -30.143 1.00 97.50 152 ASN A O 1
ATOM 1182 N N . GLU A 1 153 ? 21.162 -6.498 -31.670 1.00 96.75 153 GLU A N 1
ATOM 1183 C CA . GLU A 1 153 ? 21.778 -7.221 -32.788 1.00 96.75 153 GLU A CA 1
ATOM 1184 C C . GLU A 1 153 ? 22.564 -6.219 -33.643 1.00 96.75 153 GLU A C 1
ATOM 1186 O O . GLU A 1 153 ? 22.004 -5.236 -34.127 1.00 96.75 153 GLU A O 1
ATOM 1191 N N . ASP A 1 154 ? 23.870 -6.425 -33.790 1.00 94.31 154 ASP A N 1
ATOM 1192 C CA . ASP A 1 154 ? 24.816 -5.487 -34.405 1.00 94.31 154 ASP A CA 1
ATOM 1193 C C . ASP A 1 154 ? 24.834 -5.555 -35.943 1.00 94.31 154 ASP A C 1
ATOM 1195 O O . ASP A 1 154 ? 25.219 -4.578 -36.588 1.00 94.31 154 ASP A O 1
ATOM 1199 N N . ASN A 1 155 ? 24.368 -6.666 -36.527 1.00 93.06 155 ASN A N 1
ATOM 1200 C CA . ASN A 1 155 ? 24.266 -6.881 -37.973 1.00 93.06 155 ASN A CA 1
ATOM 1201 C C . ASN A 1 155 ? 22.974 -7.639 -38.379 1.00 93.06 155 ASN A C 1
ATOM 1203 O O . ASN A 1 155 ? 23.052 -8.747 -38.915 1.00 93.06 155 ASN A O 1
ATOM 1207 N N . PRO A 1 156 ? 21.771 -7.053 -38.198 1.00 94.31 156 PRO A N 1
ATOM 1208 C CA . PRO A 1 156 ? 20.492 -7.737 -38.447 1.00 94.31 156 PRO A CA 1
ATOM 1209 C C . PRO A 1 156 ? 20.254 -8.143 -39.906 1.00 94.31 156 PRO A C 1
ATOM 1211 O O . PRO A 1 156 ? 19.411 -8.983 -40.202 1.00 94.31 156 PRO A O 1
ATOM 1214 N N . THR A 1 157 ? 20.980 -7.529 -40.845 1.00 91.12 157 THR A N 1
ATOM 1215 C CA . THR A 1 157 ? 20.882 -7.844 -42.282 1.00 91.12 157 THR A CA 1
ATOM 1216 C C . THR A 1 157 ? 21.896 -8.895 -42.735 1.00 91.12 157 THR A C 1
ATOM 1218 O O . THR A 1 157 ? 21.978 -9.176 -43.929 1.00 91.12 157 THR A O 1
ATOM 1221 N N . ASN A 1 158 ? 22.662 -9.469 -41.799 1.00 91.00 158 ASN A N 1
ATOM 1222 C CA . ASN A 1 158 ? 23.693 -10.474 -42.043 1.00 91.00 158 ASN A CA 1
ATOM 1223 C C . ASN A 1 158 ? 24.668 -10.073 -43.165 1.00 91.00 158 ASN A C 1
ATOM 1225 O O . ASN A 1 158 ? 24.990 -10.856 -44.062 1.00 91.00 158 ASN A O 1
ATOM 1229 N N . ARG A 1 159 ? 25.113 -8.810 -43.158 1.00 89.56 159 ARG A N 1
ATOM 1230 C CA . ARG A 1 159 ? 26.093 -8.332 -44.136 1.00 89.56 159 ARG A CA 1
ATOM 1231 C C . ARG A 1 159 ? 27.427 -9.023 -43.913 1.00 89.56 159 ARG A C 1
ATOM 1233 O O . ARG A 1 159 ? 27.955 -8.992 -42.802 1.00 89.56 159 ARG A O 1
ATOM 1240 N N . ALA A 1 160 ? 27.978 -9.588 -44.982 1.00 86.12 160 ALA A N 1
ATOM 1241 C CA . ALA A 1 160 ? 29.313 -10.163 -44.970 1.00 86.12 160 ALA A CA 1
ATOM 1242 C C . ALA A 1 160 ? 30.366 -9.101 -44.614 1.00 86.12 160 ALA A C 1
ATOM 1244 O O . ALA A 1 160 ? 30.245 -7.932 -44.994 1.00 86.12 160 ALA A O 1
ATOM 1245 N N . TRP A 1 161 ? 31.403 -9.528 -43.897 1.00 85.88 161 TRP A N 1
ATOM 1246 C CA . TRP A 1 161 ? 32.508 -8.678 -43.484 1.00 85.88 161 TRP A CA 1
ATOM 1247 C C . TRP A 1 161 ? 33.840 -9.337 -43.849 1.00 85.88 161 TRP A C 1
ATOM 1249 O O . TRP A 1 161 ? 34.217 -10.348 -43.267 1.00 85.88 161 TRP A O 1
ATOM 1259 N N . ASP A 1 162 ? 34.518 -8.758 -44.839 1.00 83.75 162 ASP A N 1
ATOM 1260 C CA . ASP A 1 162 ? 35.868 -9.133 -45.271 1.00 83.75 162 ASP A CA 1
ATOM 1261 C C . ASP A 1 162 ? 36.884 -8.255 -44.528 1.00 83.75 162 ASP A C 1
ATOM 1263 O O . ASP A 1 162 ? 37.085 -7.089 -44.887 1.00 83.75 162 ASP A O 1
ATOM 1267 N N . ILE A 1 163 ? 37.418 -8.769 -43.418 1.00 83.06 163 ILE A N 1
ATOM 1268 C CA . ILE A 1 163 ? 38.371 -8.064 -42.550 1.00 83.06 163 ILE A CA 1
ATOM 1269 C C . ILE A 1 163 ? 39.713 -7.965 -43.279 1.00 83.06 163 ILE A C 1
ATOM 1271 O O . ILE A 1 163 ? 40.143 -8.921 -43.893 1.00 83.06 163 ILE A O 1
ATOM 1275 N N . ASN A 1 164 ? 40.393 -6.822 -43.199 1.00 79.06 164 ASN A N 1
ATOM 1276 C CA . ASN A 1 164 ? 41.767 -6.701 -43.690 1.00 79.06 164 ASN A CA 1
ATOM 1277 C C . ASN A 1 164 ? 42.757 -7.238 -42.645 1.00 79.06 164 ASN A C 1
ATOM 1279 O O . ASN A 1 164 ? 42.895 -6.641 -41.579 1.00 79.06 164 ASN A O 1
ATOM 1283 N N . GLU A 1 165 ? 43.460 -8.325 -42.940 1.00 82.19 165 GLU A N 1
ATOM 1284 C CA . GLU A 1 165 ? 44.386 -8.972 -42.003 1.00 82.19 165 GLU A CA 1
ATOM 1285 C C . GLU A 1 165 ? 45.820 -8.408 -42.042 1.00 82.19 165 GLU A C 1
ATOM 1287 O O . GLU A 1 165 ? 46.622 -8.705 -41.156 1.00 82.19 165 GLU A O 1
ATOM 1292 N N . ASP A 1 166 ? 46.144 -7.559 -43.022 1.00 80.50 166 ASP A N 1
ATOM 1293 C CA . ASP A 1 166 ? 47.517 -7.121 -43.312 1.00 80.50 166 ASP A CA 1
ATOM 1294 C C . ASP A 1 166 ? 47.923 -5.813 -42.599 1.00 80.50 166 ASP A C 1
ATOM 1296 O O . ASP A 1 166 ? 49.081 -5.387 -42.665 1.00 80.50 166 ASP A O 1
ATOM 1300 N N . LYS A 1 167 ? 46.984 -5.125 -41.929 1.00 78.00 167 LYS A N 1
ATOM 1301 C CA . LYS A 1 167 ? 47.219 -3.828 -41.261 1.00 78.00 167 LYS A CA 1
ATOM 1302 C C . LYS A 1 167 ? 46.384 -3.667 -39.993 1.00 78.00 167 LYS A C 1
ATOM 1304 O O . LYS A 1 167 ? 45.218 -4.030 -39.967 1.00 78.00 167 LYS A O 1
ATOM 1309 N N . ALA A 1 168 ? 46.923 -2.973 -38.989 1.00 80.19 168 ALA A N 1
ATOM 1310 C CA . ALA A 1 168 ? 46.185 -2.623 -37.773 1.00 80.19 168 ALA A CA 1
ATOM 1311 C C . ALA A 1 168 ? 45.328 -1.354 -37.958 1.00 80.19 168 ALA A C 1
ATOM 1313 O O . ALA A 1 168 ? 45.861 -0.259 -38.143 1.00 80.19 168 ALA A O 1
ATOM 1314 N N . HIS A 1 169 ? 44.002 -1.483 -37.875 1.00 81.50 169 HIS A N 1
ATOM 1315 C CA . HIS A 1 169 ? 43.058 -0.356 -37.846 1.00 81.50 169 HIS A CA 1
ATOM 1316 C C . HIS A 1 169 ? 41.810 -0.680 -37.010 1.00 81.50 169 HIS A C 1
ATOM 1318 O O . HIS A 1 169 ? 41.665 -1.769 -36.460 1.00 81.50 169 HIS A O 1
ATOM 1324 N N . VAL A 1 170 ? 40.893 0.283 -36.863 1.00 84.62 170 VAL A N 1
ATOM 1325 C CA . VAL A 1 170 ? 39.595 0.028 -36.220 1.00 84.62 170 VAL A CA 1
ATOM 1326 C C . VAL A 1 170 ? 38.737 -0.803 -37.170 1.00 84.62 170 VAL A C 1
ATOM 1328 O O . VAL A 1 170 ? 38.103 -0.274 -38.079 1.00 84.62 170 VAL A O 1
ATOM 1331 N N . HIS A 1 171 ? 38.729 -2.110 -36.942 1.00 86.19 171 HIS A N 1
ATOM 1332 C CA . HIS A 1 171 ? 37.954 -3.076 -37.716 1.00 86.19 171 HIS A CA 1
ATOM 1333 C C . HIS A 1 171 ? 36.468 -3.037 -37.343 1.00 86.19 171 HIS A C 1
ATOM 1335 O O . HIS A 1 171 ? 35.611 -3.031 -38.225 1.00 86.19 171 HIS A O 1
ATOM 1341 N N . TYR A 1 172 ? 36.182 -2.920 -36.045 1.00 89.94 172 TYR A N 1
ATOM 1342 C CA . TYR A 1 172 ? 34.840 -2.955 -35.479 1.00 89.94 172 TYR A CA 1
ATOM 1343 C C . TYR A 1 172 ? 34.651 -1.849 -34.442 1.00 89.94 172 TYR A C 1
ATOM 1345 O O . TYR A 1 172 ? 35.492 -1.643 -33.566 1.00 89.94 172 TYR A O 1
ATOM 1353 N N . ARG A 1 173 ? 33.519 -1.151 -34.514 1.00 91.19 173 ARG A N 1
ATOM 1354 C CA . ARG A 1 173 ? 32.996 -0.309 -33.426 1.00 91.19 173 ARG A CA 1
ATOM 1355 C C . ARG A 1 173 ? 31.482 -0.255 -33.538 1.00 91.19 173 ARG A C 1
ATOM 1357 O O . ARG A 1 173 ? 30.959 -0.269 -34.645 1.00 91.19 173 ARG A O 1
ATOM 1364 N N . TYR A 1 174 ? 30.785 -0.092 -32.426 1.00 94.25 174 TYR A N 1
ATOM 1365 C CA . TYR A 1 174 ? 29.353 0.186 -32.444 1.00 94.25 174 TYR A CA 1
ATOM 1366 C C . TYR A 1 174 ? 29.064 1.568 -31.865 1.00 94.25 174 TYR A C 1
ATOM 1368 O O . TYR A 1 174 ? 29.854 2.139 -31.110 1.00 94.25 174 TYR A O 1
ATOM 1376 N N . ARG A 1 175 ? 27.907 2.107 -32.229 1.00 95.88 175 ARG A N 1
ATOM 1377 C CA . ARG A 1 175 ? 27.278 3.260 -31.594 1.00 95.88 175 ARG A CA 1
ATOM 1378 C C . ARG A 1 175 ? 25.880 2.847 -31.191 1.00 95.88 175 ARG A C 1
ATOM 1380 O O . ARG A 1 175 ? 25.140 2.322 -32.013 1.00 95.88 175 ARG A O 1
ATOM 1387 N N . CYS A 1 176 ? 25.560 3.061 -29.923 1.00 97.00 176 CYS A N 1
ATOM 1388 C CA . CYS A 1 176 ? 24.239 2.812 -29.373 1.00 97.00 176 CYS A CA 1
ATOM 1389 C C . CYS A 1 176 ? 23.934 3.907 -28.363 1.00 97.00 176 CYS A C 1
ATOM 1391 O O . CYS A 1 176 ? 24.370 3.857 -27.214 1.00 97.00 176 CYS A O 1
ATOM 1393 N N . TRP A 1 177 ? 23.272 4.952 -28.832 1.00 96.69 177 TRP A N 1
ATOM 1394 C CA . TRP A 1 177 ? 22.901 6.102 -28.020 1.00 96.69 177 TRP A CA 1
ATOM 1395 C C . TRP A 1 177 ? 21.694 6.796 -28.654 1.00 96.69 177 TRP A C 1
ATOM 1397 O O . TRP A 1 177 ? 21.242 6.416 -29.734 1.00 96.69 177 TRP A O 1
ATOM 1407 N N . ALA A 1 178 ? 21.137 7.792 -27.970 1.00 96.25 178 ALA A N 1
ATOM 1408 C CA . ALA A 1 178 ? 20.054 8.593 -28.521 1.00 96.25 178 ALA A CA 1
ATOM 1409 C C . ALA A 1 178 ? 20.323 10.084 -28.351 1.00 96.25 178 ALA A C 1
ATOM 1411 O O . ALA A 1 178 ? 20.763 10.521 -27.286 1.00 96.25 178 ALA A O 1
ATOM 1412 N N . ASN A 1 179 ? 20.016 10.855 -29.393 1.00 94.12 179 ASN A N 1
ATOM 1413 C CA . ASN A 1 179 ? 19.899 12.305 -29.308 1.00 94.12 179 ASN A CA 1
ATOM 1414 C C . ASN A 1 179 ? 18.422 12.654 -29.119 1.00 94.12 179 ASN A C 1
ATOM 1416 O O . ASN A 1 179 ? 17.605 12.373 -30.004 1.00 94.12 179 ASN A O 1
ATOM 1420 N N . CYS A 1 180 ? 18.058 13.209 -27.960 1.00 91.94 180 CYS A N 1
ATOM 1421 C CA . CYS A 1 180 ? 16.665 13.183 -27.505 1.00 91.94 180 CYS A CA 1
ATOM 1422 C C . CYS A 1 180 ? 16.136 11.737 -27.631 1.00 91.94 180 CYS A C 1
ATOM 1424 O O . CYS A 1 180 ? 16.826 10.790 -27.255 1.00 91.94 180 CYS A O 1
ATOM 1426 N N . ARG A 1 181 ? 14.958 11.529 -28.220 1.00 95.62 181 ARG A N 1
ATOM 1427 C CA . ARG A 1 181 ? 14.405 10.184 -28.457 1.00 95.62 181 ARG A CA 1
ATOM 1428 C C . ARG A 1 181 ? 14.850 9.524 -29.763 1.00 95.62 181 ARG A C 1
ATOM 1430 O O . ARG A 1 181 ? 14.335 8.453 -30.075 1.00 95.62 181 ARG A O 1
ATOM 1437 N N . LYS A 1 182 ? 15.733 10.133 -30.560 1.00 97.00 182 LYS A N 1
ATOM 1438 C CA . LYS A 1 182 ? 16.191 9.546 -31.829 1.00 97.00 182 LYS A CA 1
ATOM 1439 C C . LYS A 1 182 ? 17.372 8.616 -31.610 1.00 97.00 182 LYS A C 1
ATOM 1441 O O . LYS A 1 182 ? 18.420 9.062 -31.158 1.00 97.00 182 LYS A O 1
ATOM 1446 N N . VAL A 1 183 ? 17.174 7.341 -31.935 1.00 97.62 183 VAL A N 1
ATOM 1447 C CA . VAL A 1 183 ? 18.152 6.267 -31.738 1.00 97.62 183 VAL A CA 1
ATOM 1448 C C . VAL A 1 183 ? 19.194 6.279 -32.858 1.00 97.62 183 VAL A C 1
ATOM 1450 O O . VAL A 1 183 ? 18.834 6.289 -34.033 1.00 97.62 183 VAL A O 1
ATOM 1453 N N . GLU A 1 184 ? 20.475 6.224 -32.490 1.00 97.62 184 GLU A N 1
ATOM 1454 C CA . GLU A 1 184 ? 21.579 5.811 -33.363 1.00 97.62 184 GLU A CA 1
ATOM 1455 C C . GLU A 1 184 ? 22.078 4.452 -32.864 1.00 97.62 184 GLU A C 1
ATOM 1457 O O . GLU A 1 184 ? 22.693 4.356 -31.797 1.00 97.62 184 GLU A O 1
ATOM 1462 N N . ALA A 1 185 ? 21.776 3.407 -33.631 1.00 97.75 185 ALA A N 1
ATOM 1463 C CA . ALA A 1 185 ? 22.168 2.029 -33.372 1.00 97.75 185 ALA A CA 1
ATOM 1464 C C . ALA A 1 185 ? 22.853 1.504 -34.630 1.00 97.75 185 ALA A C 1
ATOM 1466 O O . ALA A 1 185 ? 22.199 1.131 -35.598 1.00 97.75 185 ALA A O 1
ATOM 1467 N N . ARG A 1 186 ? 24.186 1.541 -34.667 1.00 96.06 186 ARG A N 1
ATOM 1468 C CA . ARG A 1 186 ? 24.951 1.197 -35.873 1.00 96.06 186 ARG A CA 1
ATOM 1469 C C . ARG A 1 186 ? 26.258 0.526 -35.526 1.00 96.06 186 ARG A C 1
ATOM 1471 O O . ARG A 1 186 ? 26.886 0.863 -34.522 1.00 96.06 186 ARG A O 1
ATOM 1478 N N . THR A 1 187 ? 26.720 -0.310 -36.436 1.00 94.81 187 THR A N 1
ATOM 1479 C CA . THR A 1 187 ? 27.997 -1.010 -36.344 1.00 94.81 187 THR A CA 1
ATOM 1480 C C . THR A 1 187 ? 28.868 -0.608 -37.516 1.00 94.81 187 THR A C 1
ATOM 1482 O O . THR A 1 187 ? 28.408 -0.499 -38.645 1.00 94.81 187 THR A O 1
ATOM 1485 N N . TYR A 1 188 ? 30.125 -0.308 -37.254 1.00 91.75 188 TYR A N 1
ATOM 1486 C CA . TYR A 1 188 ? 31.099 0.066 -38.261 1.00 91.75 188 TYR A CA 1
ATOM 1487 C C . TYR A 1 188 ? 31.955 -1.141 -38.588 1.00 91.75 188 TYR A C 1
ATOM 1489 O O . TYR A 1 188 ? 32.622 -1.661 -37.695 1.00 91.75 188 TYR A O 1
ATOM 1497 N N . HIS A 1 189 ? 31.973 -1.524 -39.858 1.00 89.62 189 HIS A N 1
ATOM 1498 C CA . HIS A 1 189 ? 32.869 -2.543 -40.385 1.00 89.62 189 HIS A CA 1
ATOM 1499 C C . HIS A 1 189 ? 33.871 -1.880 -41.329 1.00 89.62 189 HIS A C 1
ATOM 1501 O O . HIS A 1 189 ? 33.481 -1.236 -42.309 1.00 89.62 189 HIS A O 1
ATOM 1507 N N . CYS A 1 190 ? 35.163 -2.033 -41.047 1.00 83.19 190 CYS A N 1
ATOM 1508 C CA . CYS A 1 190 ? 36.217 -1.679 -41.995 1.00 83.19 190 CYS A CA 1
ATOM 1509 C C . CYS A 1 190 ? 36.597 -2.912 -42.815 1.00 83.19 190 CYS A C 1
ATOM 1511 O O . CYS A 1 190 ? 36.923 -3.953 -42.242 1.00 83.19 190 CYS A O 1
ATOM 1513 N N . GLY A 1 191 ? 36.499 -2.800 -44.140 1.00 75.69 191 GLY A N 1
ATOM 1514 C CA . GLY A 1 191 ? 36.805 -3.887 -45.066 1.00 75.69 191 GLY A CA 1
ATOM 1515 C C . GLY A 1 191 ? 38.227 -3.827 -45.630 1.00 75.69 191 GLY A C 1
ATOM 1516 O O . GLY A 1 191 ? 39.003 -2.930 -45.303 1.00 75.69 191 GLY A O 1
ATOM 1517 N N . ARG A 1 192 ? 38.533 -4.752 -46.545 1.00 70.00 192 ARG A N 1
ATOM 1518 C CA . ARG A 1 192 ? 39.816 -4.864 -47.263 1.00 70.00 192 ARG A CA 1
ATOM 1519 C C . ARG A 1 192 ? 40.243 -3.626 -48.067 1.00 70.00 192 ARG A C 1
ATOM 1521 O O . ARG A 1 192 ? 41.434 -3.352 -48.174 1.00 70.00 192 ARG A O 1
ATOM 1528 N N . SER A 1 193 ? 39.300 -2.867 -48.633 1.00 65.12 193 SER A N 1
ATOM 1529 C CA . SER A 1 193 ? 39.601 -1.654 -49.410 1.00 65.12 193 SER A CA 1
ATOM 1530 C C . SER A 1 193 ? 39.765 -0.445 -48.483 1.00 65.12 193 SER A C 1
ATOM 1532 O O . SER A 1 193 ? 38.824 -0.010 -47.823 1.00 65.12 193 SER A O 1
ATOM 1534 N N . GLU A 1 194 ? 40.985 0.083 -48.428 1.00 56.03 194 GLU A N 1
ATOM 1535 C CA . GLU A 1 194 ? 41.542 0.935 -47.366 1.00 56.03 194 GLU A CA 1
ATOM 1536 C C . GLU A 1 194 ? 40.934 2.341 -47.221 1.00 56.03 194 GLU A C 1
ATOM 1538 O O . GLU A 1 194 ? 41.462 3.155 -46.466 1.00 56.03 194 GLU A O 1
ATOM 1543 N N . THR A 1 195 ? 39.867 2.686 -47.947 1.00 60.56 195 THR A N 1
ATOM 1544 C CA . THR A 1 195 ? 39.484 4.099 -48.067 1.00 60.56 195 THR A CA 1
ATOM 1545 C C . THR A 1 195 ? 38.431 4.545 -47.055 1.00 60.56 195 THR A C 1
ATOM 1547 O O . THR A 1 195 ? 38.631 5.600 -46.468 1.00 60.56 195 THR A O 1
ATOM 1550 N N . LEU A 1 196 ? 37.364 3.784 -46.764 1.00 67.06 196 LEU A N 1
ATOM 1551 C CA . LEU A 1 196 ? 36.370 4.145 -45.733 1.00 67.06 196 LEU A CA 1
ATOM 1552 C C . LEU A 1 196 ? 35.570 2.912 -45.270 1.00 67.06 196 LEU A C 1
ATOM 1554 O O . LEU A 1 196 ? 34.818 2.330 -46.048 1.00 67.06 196 LEU A O 1
ATOM 1558 N N . GLY A 1 197 ? 35.663 2.530 -43.992 1.00 79.12 197 GLY A N 1
ATOM 1559 C CA . GLY A 1 197 ? 34.718 1.562 -43.419 1.00 79.12 197 GLY A CA 1
ATOM 1560 C C . GLY A 1 197 ? 33.267 2.067 -43.448 1.00 79.12 197 GLY A C 1
ATOM 1561 O O . GLY A 1 197 ? 33.004 3.271 -43.520 1.00 79.12 197 GLY A O 1
ATOM 1562 N N . THR A 1 198 ? 32.314 1.139 -43.396 1.00 88.19 198 THR A N 1
ATOM 1563 C CA . THR A 1 198 ? 30.883 1.407 -43.595 1.00 88.19 198 THR A CA 1
ATOM 1564 C C . THR A 1 198 ? 30.109 1.244 -42.292 1.00 88.19 198 THR A C 1
ATOM 1566 O O . THR A 1 198 ? 30.342 0.298 -41.543 1.00 88.19 198 THR A O 1
ATOM 1569 N N . TRP A 1 199 ? 29.162 2.150 -42.032 1.00 92.19 199 TRP A N 1
ATOM 1570 C CA . TRP A 1 199 ? 28.170 1.974 -40.971 1.00 92.19 199 TRP A CA 1
ATOM 1571 C C . TRP A 1 199 ? 27.004 1.119 -41.465 1.00 92.19 199 TRP A C 1
ATOM 1573 O O . TRP A 1 199 ? 26.390 1.412 -42.491 1.00 92.19 199 TRP A O 1
ATOM 1583 N N . ILE A 1 200 ? 26.692 0.081 -40.708 1.00 93.06 200 ILE A N 1
ATOM 1584 C CA . ILE A 1 200 ? 25.600 -0.854 -40.930 1.00 93.06 200 ILE A CA 1
ATOM 1585 C C . ILE A 1 200 ? 24.54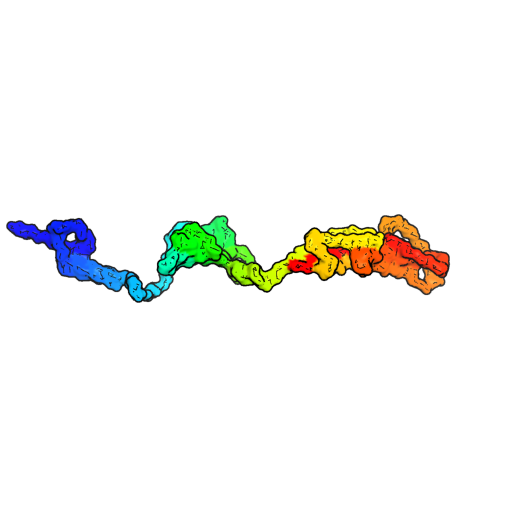9 -0.589 -39.845 1.00 93.06 200 ILE A C 1
ATOM 1587 O O . ILE A 1 200 ? 24.921 -0.478 -38.673 1.00 93.06 200 ILE A O 1
ATOM 1591 N N . PRO A 1 201 ? 23.260 -0.446 -40.200 1.00 96.50 201 PRO A N 1
ATOM 1592 C CA . PRO A 1 201 ? 22.185 -0.339 -39.219 1.00 96.50 201 PRO A CA 1
ATOM 1593 C C . PRO A 1 201 ? 22.153 -1.558 -38.294 1.00 96.50 201 PRO A C 1
ATOM 1595 O O . PRO A 1 201 ? 22.191 -2.691 -38.770 1.00 96.50 201 PRO A O 1
ATOM 1598 N N . ALA A 1 202 ? 22.068 -1.304 -36.994 1.00 97.12 202 ALA A N 1
ATOM 1599 C CA . ALA A 1 202 ? 21.903 -2.299 -35.945 1.00 97.12 202 ALA A CA 1
ATOM 1600 C C . ALA A 1 202 ? 20.522 -2.150 -35.287 1.00 97.12 202 ALA A C 1
ATOM 1602 O O . ALA A 1 202 ? 19.859 -1.116 -35.413 1.00 97.12 202 ALA A O 1
ATOM 1603 N N . ARG A 1 203 ? 20.108 -3.174 -34.538 1.00 97.81 203 ARG A N 1
ATOM 1604 C CA . ARG A 1 203 ? 18.907 -3.152 -33.696 1.00 97.81 203 ARG A CA 1
ATOM 1605 C C . ARG A 1 203 ? 19.302 -2.893 -32.245 1.00 97.81 203 ARG A C 1
ATOM 1607 O O . ARG A 1 203 ? 20.262 -3.480 -31.742 1.00 97.81 203 ARG A O 1
ATOM 1614 N N . ALA A 1 204 ? 18.547 -2.051 -31.545 1.00 98.12 204 ALA A N 1
ATOM 1615 C CA . ALA A 1 204 ? 18.756 -1.733 -30.133 1.00 98.12 204 ALA A CA 1
ATOM 1616 C C . ALA A 1 204 ? 17.578 -2.185 -29.262 1.00 98.12 204 ALA A C 1
ATOM 1618 O O . ALA A 1 204 ? 16.421 -2.081 -29.659 1.00 98.12 204 ALA A O 1
ATOM 1619 N N . ASN A 1 205 ? 17.872 -2.636 -28.043 1.00 98.31 205 ASN A N 1
ATOM 1620 C CA . ASN A 1 205 ? 16.889 -2.742 -26.968 1.00 98.31 205 ASN A CA 1
ATOM 1621 C C . ASN A 1 205 ? 16.756 -1.386 -26.280 1.00 98.31 205 ASN A C 1
ATOM 1623 O O . ASN A 1 205 ? 17.761 -0.700 -26.074 1.00 98.31 205 ASN A O 1
ATOM 1627 N N . TYR A 1 206 ? 15.548 -1.047 -25.841 1.00 98.00 206 TYR A N 1
ATOM 1628 C CA . TYR A 1 206 ? 15.314 0.125 -25.008 1.00 98.00 206 TYR A CA 1
ATOM 1629 C C . TYR A 1 206 ? 14.515 -0.220 -23.755 1.00 98.00 206 TYR A C 1
ATOM 1631 O O . TYR A 1 206 ? 13.654 -1.102 -23.754 1.00 98.00 206 TYR A O 1
ATOM 1639 N N . ILE A 1 207 ? 14.791 0.539 -22.698 1.00 98.00 207 ILE A N 1
ATOM 1640 C CA . ILE A 1 207 ? 13.928 0.677 -21.527 1.00 98.00 207 ILE A CA 1
ATOM 1641 C C . ILE A 1 207 ? 13.681 2.170 -21.360 1.00 98.00 207 ILE A C 1
ATOM 1643 O O . ILE A 1 207 ? 14.637 2.943 -21.296 1.00 98.00 207 ILE A O 1
ATOM 1647 N N . VAL A 1 208 ? 12.416 2.577 -21.288 1.00 97.56 208 VAL A N 1
ATOM 1648 C CA . VAL A 1 208 ? 12.008 3.932 -20.913 1.00 97.56 208 VAL A CA 1
ATOM 1649 C C . VAL A 1 208 ? 11.279 3.887 -19.577 1.00 97.56 208 VAL A C 1
ATOM 1651 O O . VAL A 1 208 ? 10.400 3.054 -19.357 1.00 97.56 208 VAL A O 1
ATOM 1654 N N . ILE A 1 209 ? 11.671 4.785 -18.680 1.00 96.88 209 ILE A N 1
ATOM 1655 C CA . ILE A 1 209 ? 11.107 4.942 -17.345 1.00 96.88 209 ILE A CA 1
ATOM 1656 C C . ILE A 1 209 ? 10.554 6.361 -17.262 1.00 96.88 209 ILE A C 1
ATOM 1658 O O . ILE A 1 209 ? 11.316 7.330 -17.270 1.00 96.88 209 ILE A O 1
ATOM 1662 N N . GLY A 1 210 ? 9.230 6.469 -17.214 1.00 95.81 210 GLY A N 1
ATOM 1663 C CA . GLY A 1 210 ? 8.512 7.711 -16.956 1.00 95.81 210 GLY A CA 1
ATOM 1664 C C . GLY A 1 210 ? 8.247 7.878 -15.464 1.00 95.81 210 GLY A C 1
ATOM 1665 O O . GLY A 1 210 ? 7.876 6.910 -14.804 1.00 95.81 210 GLY A O 1
ATOM 1666 N N . VAL A 1 211 ? 8.435 9.090 -14.939 1.00 92.56 211 VAL A N 1
ATOM 1667 C CA . VAL A 1 211 ? 8.148 9.450 -13.542 1.00 92.56 211 VAL A CA 1
ATOM 1668 C C . VAL A 1 211 ? 7.411 10.793 -13.510 1.00 92.56 211 VAL A C 1
ATOM 1670 O O . VAL A 1 211 ? 7.966 11.802 -13.948 1.00 92.56 211 VAL A O 1
ATOM 1673 N N . LYS A 1 212 ? 6.177 10.813 -12.995 1.00 85.44 212 LYS A N 1
ATOM 1674 C CA . LYS A 1 212 ? 5.309 12.002 -12.916 1.00 85.44 212 LYS A CA 1
ATOM 1675 C C . LYS A 1 212 ? 4.742 12.190 -11.521 1.00 85.44 212 LYS A C 1
ATOM 1677 O O . LYS A 1 212 ? 4.210 11.197 -10.995 1.00 85.44 212 LYS A O 1
#

Mean predicted aligned error: 13.55 Å

Secondary structure (DSSP, 8-state):
-----EE--TT---TT-EEPHHHHHHHHHHHHTSPPTT-----S------SSSEEEEEE-TTS-EEEEEE--TTSSEEEEEEEE-TTS-SEEEEEEEES-SSS----BHHHHTTSS----EEEEEEEEETTPBPP--TT--GGGEEEEEEEEES-TT--------SS-S--EEEEEEEETTEEEEEEEE--SSTT--EEEE-EEEEEEEEE-